Protein AF-A0A165CGP4-F1 (afdb_monomer_lite)

Sequence (212 aa):
MLMLMLMLMLMLVLVLVLVLALLMLVLRLRLLLKRKSNKENAALDESTAKRARKMPERQTDNLVNVKAATTKKPKATEMLKEAERQILEAQAKLAASEAKLALTEGKLKKALKKKKNEIKLIPKPPGQPVKDYKLQAAMFLGEDKTRYNFLADSVRKAFIQSGLSPQRRITDFSSEELSTVFKLAEKNSPELAAYDRQWASKDLLMQYLKNL

Organism: NCBI:txid1353952

Secondary structure (DSSP, 8-state):
-HHHHHHHHHHHHHHHHHHHHHHHHHHHHHHHHHHHHHHHHTTSS---------------------------PPPHHHHHHHHHHHHHHHHHHHHHHHHHHHHHHHHHHHHHHHT-S----BPPPSS-BTTTB-HHHHTT-TT-HHHHHHHHHHHHHHHHHTT--TTS-GGGS-HHHHHHHHHHHHHH-GGGGGBGGGHHHHHHHHHHH---

Foldseek 3Di:
DVVVVVVVVVVVVVVVVVVVVVVVVVVVVVVVVVVVVVVVVVVPPPPDDDDDDDDDDDDDDDDDDDDDDDDDDDDPVVVVVVVVVVVVVVVVVVVVVVVVVVVVVVVVVVVVVVVPPPLQALEDDPDADPPPDPLCVSLVNPPVVVVVVQLLVLLVVLLVVLVDDLQDAPVVDDPVSLVSSLVSSCVSPVSQVSHPPSVSSSNSVNVVSVHD

Structure (mmCIF, N/CA/C/O backbone):
data_AF-A0A165CGP4-F1
#
_entry.id   AF-A0A165CGP4-F1
#
loop_
_atom_site.group_PDB
_atom_site.id
_atom_site.type_symbol
_atom_site.label_atom_id
_atom_site.label_alt_id
_atom_site.label_comp_id
_atom_site.label_asym_id
_atom_site.label_entity_id
_atom_site.label_seq_id
_atom_site.pdbx_PDB_ins_code
_atom_site.Cartn_x
_atom_site.Cartn_y
_atom_site.Cartn_z
_atom_site.occupancy
_atom_site.B_iso_or_equiv
_atom_site.auth_seq_id
_atom_site.auth_comp_id
_atom_site.auth_asym_id
_atom_site.auth_atom_id
_atom_site.pdbx_PDB_model_num
ATOM 1 N N . MET A 1 1 ? -1.832 22.046 6.148 1.00 66.94 1 MET A N 1
ATOM 2 C CA . MET A 1 1 ? -1.510 20.597 6.206 1.00 66.94 1 MET A CA 1
ATOM 3 C C . MET A 1 1 ? -0.809 20.175 7.498 1.00 66.94 1 MET A C 1
ATOM 5 O O . MET A 1 1 ? -1.218 19.170 8.063 1.00 66.94 1 MET A O 1
ATOM 9 N N . LEU A 1 2 ? 0.178 20.927 8.005 1.00 70.00 2 LEU A N 1
ATOM 10 C CA . LEU A 1 2 ? 0.965 20.558 9.197 1.00 70.00 2 LEU A CA 1
ATOM 11 C C . LEU A 1 2 ? 0.122 20.323 10.474 1.00 70.00 2 LEU A C 1
ATOM 13 O O . LEU A 1 2 ? 0.311 19.322 11.157 1.00 70.00 2 LEU A O 1
ATOM 17 N N . MET A 1 3 ? -0.873 21.180 10.748 1.00 77.12 3 MET A N 1
ATOM 18 C CA . MET A 1 3 ? -1.787 21.004 11.894 1.00 77.12 3 MET A CA 1
ATOM 19 C C . MET A 1 3 ? -2.589 19.698 11.838 1.00 77.12 3 MET A C 1
ATOM 21 O O . MET A 1 3 ? -2.805 19.067 12.866 1.00 77.12 3 MET A O 1
ATOM 25 N N . LEU A 1 4 ? -3.015 19.273 10.645 1.00 80.38 4 LEU A N 1
ATOM 26 C CA . LEU A 1 4 ? -3.828 18.067 10.485 1.00 80.38 4 LEU A CA 1
ATOM 27 C C . LEU A 1 4 ? -3.005 16.804 10.781 1.00 80.38 4 LEU A C 1
ATOM 29 O O . LEU A 1 4 ? -3.498 15.886 11.430 1.00 80.38 4 LEU A O 1
ATOM 33 N N . MET A 1 5 ? -1.735 16.783 10.362 1.00 83.00 5 MET A N 1
ATOM 34 C CA . MET A 1 5 ? -0.813 15.689 10.686 1.00 83.00 5 MET A CA 1
ATOM 35 C C . MET A 1 5 ? -0.494 15.640 12.182 1.00 83.00 5 MET A C 1
ATOM 37 O O . MET A 1 5 ? -0.453 14.555 12.757 1.00 83.00 5 MET A O 1
ATOM 41 N N . LEU A 1 6 ? -0.333 16.801 12.825 1.00 89.56 6 LEU A N 1
ATOM 42 C CA . LEU A 1 6 ? -0.075 16.880 14.262 1.00 89.56 6 LEU A CA 1
ATOM 43 C C . LEU A 1 6 ? -1.263 16.357 15.084 1.00 89.56 6 LEU A C 1
ATOM 45 O O . LEU A 1 6 ? -1.070 15.572 16.009 1.00 89.56 6 LEU A O 1
ATOM 49 N N . MET A 1 7 ? -2.496 16.725 14.715 1.00 90.69 7 MET A N 1
ATOM 50 C CA . MET A 1 7 ? -3.694 16.208 15.386 1.00 90.69 7 MET A CA 1
ATOM 51 C C . MET A 1 7 ? -3.872 14.702 15.174 1.00 90.69 7 MET A C 1
ATOM 53 O O . MET A 1 7 ? -4.248 13.999 16.110 1.00 90.69 7 MET A O 1
ATOM 57 N N . LEU A 1 8 ? -3.564 14.187 13.979 1.00 90.81 8 LEU A N 1
ATOM 58 C CA . LEU A 1 8 ? -3.629 12.751 13.700 1.00 90.81 8 LEU A CA 1
ATOM 59 C C . LEU A 1 8 ? -2.626 11.964 14.560 1.00 90.81 8 LEU A C 1
ATOM 61 O O . LEU A 1 8 ? -2.991 10.948 15.146 1.00 90.81 8 LEU A O 1
ATOM 65 N N . MET A 1 9 ? -1.390 12.459 14.679 1.00 91.62 9 MET A N 1
ATOM 66 C CA . MET A 1 9 ? -0.357 11.859 15.530 1.00 91.62 9 MET A CA 1
ATOM 67 C C . MET A 1 9 ? -0.762 11.877 17.007 1.00 91.62 9 MET A C 1
ATOM 69 O O . MET A 1 9 ? -0.652 10.856 17.683 1.00 91.62 9 MET A O 1
ATOM 73 N N . LEU A 1 10 ? -1.294 13.001 17.498 1.00 94.31 10 LEU A N 1
ATOM 74 C CA . LEU A 1 10 ? -1.748 13.128 18.884 1.00 94.31 10 LEU A CA 1
ATOM 75 C C . LEU A 1 10 ? -2.884 12.142 19.201 1.00 94.31 10 LEU A C 1
ATOM 77 O O . LEU A 1 10 ? -2.869 11.490 20.243 1.00 94.31 10 LEU A O 1
ATOM 81 N N . MET A 1 11 ? -3.840 11.989 18.281 1.00 94.31 11 MET A N 1
ATOM 82 C CA . MET A 1 11 ? -4.940 11.030 18.420 1.00 94.31 11 MET A CA 1
ATOM 83 C C . MET A 1 11 ? -4.434 9.585 18.420 1.00 94.31 11 MET A C 1
ATOM 85 O O . MET A 1 11 ? -4.906 8.775 19.213 1.00 94.31 11 MET A O 1
ATOM 89 N N . LEU A 1 12 ? -3.446 9.261 17.581 1.00 92.69 12 LEU A N 1
ATOM 90 C CA . LEU A 1 12 ? -2.853 7.924 17.531 1.00 92.69 12 LEU A CA 1
ATOM 91 C C . LEU A 1 12 ? -2.134 7.574 18.844 1.00 92.69 12 LEU A C 1
ATOM 93 O O . LEU A 1 12 ? -2.300 6.473 19.368 1.00 92.69 12 LEU A O 1
ATOM 97 N N . VAL A 1 13 ? -1.388 8.533 19.405 1.00 92.94 13 VAL A N 1
ATOM 98 C CA . VAL A 1 13 ? -0.717 8.390 20.706 1.00 92.94 13 VAL A CA 1
ATOM 99 C C . VAL A 1 13 ? -1.741 8.227 21.829 1.00 92.94 13 VAL A C 1
ATOM 101 O O . VAL A 1 13 ? -1.592 7.337 22.663 1.00 92.94 13 VAL A O 1
ATOM 104 N N . LEU A 1 14 ? -2.816 9.022 21.829 1.00 94.06 14 LEU A N 1
ATOM 105 C CA . LEU A 1 14 ? -3.878 8.923 22.831 1.00 94.06 14 LEU A CA 1
ATOM 106 C C . LEU A 1 14 ? -4.554 7.544 22.805 1.00 94.06 14 LEU A C 1
ATOM 108 O O . LEU A 1 14 ? -4.761 6.938 23.856 1.00 94.06 14 LEU A O 1
ATOM 112 N N . VAL A 1 15 ? -4.850 7.022 21.610 1.00 93.31 15 VAL A N 1
ATOM 113 C CA . VAL A 1 15 ? -5.428 5.682 21.430 1.00 93.31 15 VAL A CA 1
ATOM 114 C C . VAL A 1 15 ? -4.471 4.603 21.936 1.00 93.31 15 VAL A C 1
ATOM 116 O O . VAL A 1 15 ? -4.903 3.703 22.654 1.00 93.31 15 VAL A O 1
ATOM 119 N N . LEU A 1 16 ? -3.173 4.707 21.635 1.00 93.31 16 LEU A N 1
ATOM 120 C CA . LEU A 1 16 ? -2.166 3.756 22.110 1.00 93.31 16 LEU A CA 1
ATOM 121 C C . LEU A 1 16 ? -2.094 3.721 23.647 1.00 93.31 16 LEU A C 1
ATOM 123 O O . LEU A 1 16 ? -2.083 2.644 24.243 1.00 93.31 16 LEU A O 1
ATOM 127 N N . VAL A 1 17 ? -2.098 4.891 24.293 1.00 93.38 17 VAL A N 1
ATOM 128 C CA . VAL A 1 17 ? -2.086 5.010 25.761 1.00 93.38 17 VAL A CA 1
ATOM 129 C C . VAL A 1 17 ? -3.343 4.389 26.372 1.00 93.38 17 VAL A C 1
ATOM 131 O O . VAL A 1 17 ? -3.251 3.660 27.360 1.00 93.38 17 VAL A O 1
ATOM 134 N N . LEU A 1 18 ? -4.510 4.612 25.762 1.00 93.88 18 LEU A N 1
ATOM 135 C CA . LEU A 1 18 ? -5.777 4.037 26.218 1.00 93.88 18 LEU A CA 1
ATOM 136 C C . LEU A 1 18 ? -5.787 2.507 26.110 1.00 93.88 18 LEU A C 1
ATOM 138 O O . LEU A 1 18 ? -6.223 1.823 27.037 1.00 93.88 18 LEU A O 1
ATOM 142 N N . VAL A 1 19 ? -5.260 1.965 25.008 1.00 94.38 19 VAL A N 1
ATOM 143 C CA . VAL A 1 19 ? -5.128 0.516 24.797 1.00 94.38 19 VAL A CA 1
ATOM 144 C C . VAL A 1 19 ? -4.188 -0.102 25.832 1.00 94.38 19 VAL A C 1
ATOM 146 O O . VAL A 1 19 ? -4.533 -1.118 26.434 1.00 94.38 19 VAL A O 1
ATOM 149 N N . LEU A 1 20 ? -3.037 0.521 26.101 1.00 92.50 20 LEU A N 1
ATOM 150 C CA . LEU A 1 20 ? -2.100 0.048 27.125 1.00 92.50 20 LEU A CA 1
ATOM 151 C C . LEU A 1 20 ? -2.717 0.091 28.531 1.00 92.50 20 LEU A C 1
ATOM 153 O O . LEU A 1 20 ? -2.567 -0.864 29.295 1.00 92.50 20 LEU A O 1
ATOM 157 N N . ALA A 1 21 ? -3.462 1.149 28.863 1.00 93.31 21 ALA A N 1
ATOM 158 C CA . ALA A 1 21 ? -4.155 1.267 30.146 1.00 93.31 21 ALA A CA 1
ATOM 159 C C . ALA A 1 21 ? -5.226 0.176 30.329 1.00 93.31 21 ALA A C 1
ATOM 161 O O . ALA A 1 21 ? -5.297 -0.450 31.389 1.00 93.31 21 ALA A O 1
ATOM 162 N N . LEU A 1 22 ? -6.014 -0.108 29.286 1.00 93.38 22 LEU A N 1
ATOM 163 C CA . LEU A 1 22 ? -6.988 -1.205 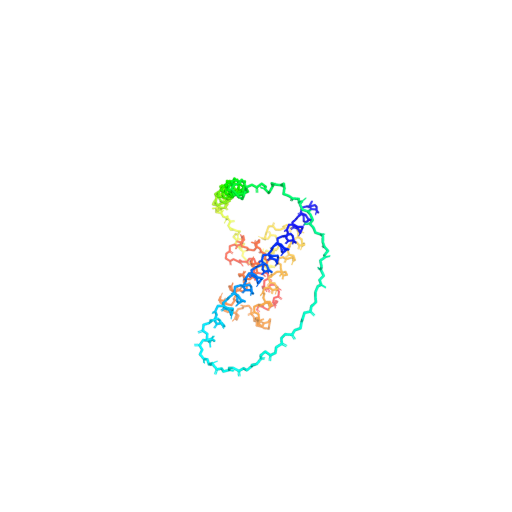29.272 1.00 93.38 22 LEU A CA 1
ATOM 164 C C . LEU A 1 22 ? -6.309 -2.566 29.448 1.00 93.38 22 LEU A C 1
ATOM 166 O O . LEU A 1 22 ? -6.772 -3.390 30.236 1.00 93.38 22 LEU A O 1
ATOM 170 N N . LEU A 1 23 ? -5.186 -2.794 28.767 1.00 93.50 23 LEU A N 1
ATOM 171 C CA . LEU A 1 23 ? -4.446 -4.051 28.849 1.00 93.50 23 LEU A CA 1
ATOM 172 C C . LEU A 1 23 ? -3.897 -4.287 30.265 1.00 93.50 23 LEU A C 1
ATOM 174 O O . LEU A 1 23 ? -4.033 -5.383 30.811 1.00 93.50 23 LEU A O 1
ATOM 178 N N . MET A 1 24 ? -3.369 -3.237 30.898 1.00 93.75 24 MET A N 1
ATOM 179 C CA . MET A 1 24 ? -2.914 -3.264 32.291 1.00 93.75 24 MET A CA 1
ATOM 180 C C . MET A 1 24 ? -4.067 -3.505 33.276 1.00 93.75 24 MET A C 1
ATOM 182 O O . MET A 1 24 ? -3.914 -4.275 34.228 1.00 93.75 24 MET A O 1
ATOM 186 N N . LEU A 1 25 ? -5.240 -2.907 33.041 1.00 93.56 25 LEU A N 1
ATOM 187 C CA . LEU A 1 25 ? -6.438 -3.133 33.854 1.00 93.56 25 LEU A CA 1
ATOM 188 C C . LEU A 1 25 ? -6.900 -4.596 33.774 1.00 93.56 25 LEU A C 1
ATOM 190 O O . LEU A 1 25 ? -7.162 -5.223 34.802 1.00 93.56 25 LEU A O 1
ATOM 194 N N . VAL A 1 26 ? -6.942 -5.162 32.564 1.00 92.06 26 VAL A N 1
ATOM 195 C CA . VAL A 1 26 ? -7.309 -6.567 32.330 1.00 92.06 26 VAL A CA 1
ATOM 196 C C . VAL A 1 26 ? -6.311 -7.510 32.998 1.00 92.06 26 VAL A C 1
ATOM 198 O O . VAL A 1 26 ? -6.717 -8.480 33.643 1.00 92.06 26 VAL A O 1
ATOM 201 N N . LEU A 1 27 ? -5.010 -7.219 32.907 1.00 91.62 27 LEU A N 1
ATOM 202 C CA . LEU A 1 27 ? -3.974 -8.009 33.572 1.00 91.62 27 LEU A CA 1
ATOM 203 C C . LEU A 1 27 ? -4.145 -7.984 35.100 1.00 91.62 27 LEU A C 1
ATOM 205 O O . LEU A 1 27 ? -4.070 -9.022 35.760 1.00 91.62 27 LEU A O 1
ATOM 209 N N . ARG A 1 28 ? -4.449 -6.807 35.661 1.00 90.62 28 ARG A N 1
ATOM 210 C CA . ARG A 1 28 ? -4.692 -6.619 37.098 1.00 90.62 28 ARG A CA 1
ATOM 211 C C . ARG A 1 28 ? -5.948 -7.354 37.569 1.00 90.62 28 ARG A C 1
ATOM 213 O O . ARG A 1 28 ? -5.909 -8.005 38.610 1.00 90.62 28 ARG A O 1
ATOM 220 N N . LEU A 1 29 ? -7.028 -7.320 36.789 1.00 83.88 29 LEU A N 1
ATOM 221 C CA . LEU A 1 29 ? -8.254 -8.079 37.054 1.00 83.88 29 LEU A CA 1
ATOM 222 C C . LEU A 1 29 ? -8.003 -9.592 37.020 1.00 83.88 29 LEU A C 1
ATOM 224 O O . LEU A 1 29 ? -8.426 -10.300 37.933 1.00 83.88 29 LEU A O 1
ATOM 228 N N . ARG A 1 30 ? -7.245 -10.089 36.032 1.00 87.06 30 ARG A N 1
ATOM 229 C CA . ARG A 1 30 ? -6.847 -11.507 35.964 1.00 87.06 30 ARG A CA 1
ATOM 230 C C . ARG A 1 30 ? -6.013 -11.935 37.170 1.00 87.06 30 ARG A C 1
ATOM 232 O O . ARG A 1 30 ? -6.246 -13.014 37.708 1.00 87.06 30 ARG A O 1
ATOM 239 N N . LEU A 1 31 ? -5.084 -11.097 37.632 1.00 80.69 31 LEU A N 1
ATOM 240 C CA . LEU A 1 31 ? -4.290 -11.371 38.836 1.00 80.69 31 LEU A CA 1
ATOM 241 C C . LEU A 1 31 ? -5.153 -11.419 40.104 1.00 80.69 31 LEU A C 1
ATOM 243 O O . LEU A 1 31 ? -4.941 -12.282 40.957 1.00 80.69 31 LEU A O 1
ATOM 247 N N . LEU A 1 32 ? -6.142 -10.532 40.225 1.00 77.38 32 LEU A N 1
ATOM 248 C CA . LEU A 1 32 ? -7.071 -10.524 41.359 1.00 77.38 32 LEU A CA 1
ATOM 249 C C . LEU A 1 32 ?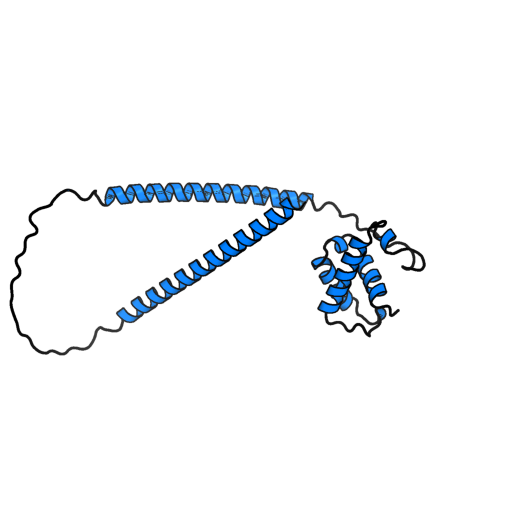 -7.996 -11.749 41.355 1.00 77.38 32 LEU A C 1
ATOM 251 O O . LEU A 1 32 ? -8.187 -12.363 42.403 1.00 77.38 32 LEU A O 1
ATOM 255 N N . LEU A 1 33 ? -8.497 -12.156 40.186 1.00 75.31 33 LEU A N 1
ATOM 256 C CA . LEU A 1 33 ? -9.280 -13.386 40.020 1.00 75.31 33 LEU A CA 1
ATOM 257 C C . LEU A 1 33 ? -8.452 -14.638 40.346 1.00 75.31 33 LEU A C 1
ATOM 259 O O . LEU A 1 33 ? -8.914 -15.502 41.090 1.00 75.31 33 LEU A O 1
ATOM 263 N N . LYS A 1 34 ? -7.197 -14.705 39.877 1.00 74.38 34 LYS A N 1
ATOM 264 C CA . LYS A 1 34 ? -6.267 -15.799 40.203 1.00 74.38 34 LYS A CA 1
ATOM 265 C C . LYS A 1 34 ? -6.050 -15.905 41.718 1.00 74.38 34 LYS A C 1
ATOM 267 O O . LYS A 1 34 ? -6.174 -16.997 42.268 1.00 74.38 34 LYS A O 1
ATOM 272 N N . ARG A 1 35 ? -5.797 -14.778 42.402 1.00 64.19 35 ARG A N 1
ATOM 273 C CA . ARG A 1 35 ? -5.641 -14.730 43.870 1.00 64.19 35 ARG A CA 1
ATOM 274 C C . ARG A 1 35 ? -6.906 -15.155 44.615 1.00 64.19 35 ARG A C 1
ATOM 276 O O . ARG A 1 35 ? -6.788 -15.819 45.639 1.00 64.19 35 ARG A O 1
ATOM 283 N N . LYS A 1 36 ? -8.093 -14.803 44.112 1.00 61.12 36 LYS A N 1
ATOM 284 C CA . LYS A 1 36 ? -9.369 -15.194 44.727 1.00 61.12 36 LYS A CA 1
ATOM 285 C C . LYS A 1 36 ? -9.604 -16.707 44.625 1.00 61.12 36 LYS A C 1
ATOM 287 O O . LYS A 1 36 ? -9.861 -17.323 45.651 1.00 61.12 36 LYS A O 1
ATOM 292 N N . SER A 1 37 ? -9.362 -17.313 43.455 1.00 57.31 37 SER A N 1
ATOM 293 C CA . SER A 1 37 ? -9.478 -18.775 43.286 1.00 57.31 37 SER A CA 1
ATOM 294 C C . SER A 1 37 ? -8.472 -19.559 44.140 1.00 57.31 37 SER A C 1
ATOM 296 O O . SER A 1 37 ? -8.813 -20.584 44.718 1.00 57.31 37 SER A O 1
ATOM 298 N N . ASN A 1 38 ? -7.245 -19.047 44.301 1.00 53.88 38 ASN A N 1
ATOM 299 C CA . ASN A 1 38 ? -6.227 -19.717 45.114 1.00 53.88 38 ASN A CA 1
ATOM 300 C C . ASN A 1 38 ? -6.548 -19.652 46.619 1.00 53.88 38 ASN A C 1
ATOM 302 O O . ASN A 1 38 ? -6.120 -20.514 47.376 1.00 53.88 38 ASN A O 1
ATOM 306 N N . LYS A 1 39 ? -7.310 -18.637 47.052 1.00 52.34 39 LYS A N 1
ATOM 307 C CA . LYS A 1 39 ? -7.769 -18.491 48.438 1.00 52.34 39 LYS A CA 1
ATOM 308 C C . LYS A 1 39 ? -9.003 -19.351 48.741 1.00 52.34 39 LYS A C 1
ATOM 310 O O . LYS A 1 39 ? -9.121 -19.830 49.860 1.00 52.34 39 LYS A O 1
ATOM 315 N N . GLU A 1 40 ? -9.884 -19.571 47.763 1.00 50.25 40 GLU A N 1
ATOM 316 C CA . GLU A 1 40 ? -11.012 -20.511 47.888 1.00 50.25 40 GLU A CA 1
ATOM 317 C C . GLU A 1 40 ? -10.545 -21.975 47.898 1.00 50.25 40 GLU A C 1
ATOM 319 O O . GLU A 1 40 ? -11.033 -22.755 48.709 1.00 50.25 40 GLU A O 1
ATOM 324 N N . ASN A 1 41 ? -9.534 -22.331 47.097 1.00 49.41 41 ASN A N 1
ATOM 325 C CA . ASN A 1 41 ? -8.996 -23.698 47.069 1.00 49.41 41 ASN A CA 1
ATOM 326 C C . ASN A 1 41 ? -8.136 -24.052 48.298 1.00 49.41 41 ASN A C 1
ATOM 328 O O . ASN A 1 41 ? -8.038 -25.221 48.647 1.00 49.41 41 ASN A O 1
ATOM 332 N N . ALA A 1 42 ? -7.537 -23.066 48.976 1.00 46.72 42 ALA A N 1
ATOM 333 C CA . ALA A 1 42 ? -6.778 -23.289 50.212 1.00 46.72 42 ALA A CA 1
ATOM 334 C C . ALA A 1 42 ? -7.671 -23.458 51.459 1.00 46.72 42 ALA A C 1
ATOM 336 O O . ALA A 1 42 ? -7.201 -23.932 52.485 1.00 46.72 42 ALA A O 1
ATOM 337 N N . ALA A 1 43 ? -8.949 -23.068 51.392 1.00 46.62 43 ALA A N 1
ATOM 338 C CA . ALA A 1 43 ? -9.874 -23.146 52.524 1.00 46.62 43 ALA A CA 1
ATOM 339 C C . ALA A 1 43 ? -10.660 -24.471 52.596 1.00 46.62 43 ALA A C 1
ATOM 341 O O . ALA A 1 43 ? -11.380 -24.686 53.568 1.00 46.62 43 ALA A O 1
ATOM 342 N N . LEU A 1 44 ? -10.543 -25.349 51.589 1.00 43.56 44 LEU A N 1
ATOM 343 C CA . LEU A 1 44 ? -11.294 -26.611 51.531 1.00 43.56 44 LEU A CA 1
ATOM 344 C C . LEU A 1 44 ? -10.520 -27.829 52.078 1.00 43.56 44 LEU A C 1
ATOM 346 O O . LEU A 1 44 ? -11.119 -28.892 52.195 1.00 43.56 44 LEU A O 1
ATOM 350 N N . ASP A 1 45 ? -9.235 -27.697 52.433 1.00 44.34 45 ASP A N 1
ATOM 351 C CA . ASP A 1 45 ? -8.374 -28.861 52.739 1.00 44.34 45 ASP A CA 1
ATOM 352 C C . ASP A 1 45 ? -7.746 -28.863 54.148 1.00 44.34 45 ASP A C 1
ATOM 354 O O . ASP A 1 45 ? -6.864 -29.660 54.446 1.00 44.34 45 ASP A O 1
ATOM 358 N N . GLU A 1 46 ? -8.202 -28.002 55.065 1.00 43.72 46 GLU A N 1
ATOM 359 C CA . GLU A 1 46 ? -7.671 -27.960 56.440 1.00 43.72 46 GLU A CA 1
ATOM 360 C C . GLU A 1 46 ? -8.773 -28.136 57.493 1.00 43.72 46 GLU A C 1
ATOM 362 O O . GLU A 1 46 ? -9.015 -27.302 58.362 1.00 43.72 46 GLU A O 1
ATOM 367 N N . SER A 1 47 ? -9.474 -29.267 57.414 1.00 43.53 47 SER A N 1
ATOM 368 C CA . SER A 1 47 ? -10.338 -29.752 58.493 1.00 43.53 47 SER A CA 1
ATOM 369 C C . SER A 1 47 ? -10.176 -31.258 58.653 1.00 43.53 47 SER A C 1
ATOM 371 O O . SER A 1 47 ? -11.035 -32.031 58.248 1.00 43.53 47 SER A O 1
ATOM 373 N N . THR A 1 48 ? -9.038 -31.686 59.206 1.00 41.09 48 THR A N 1
ATOM 374 C CA . THR A 1 48 ? -8.908 -32.889 60.056 1.00 41.09 48 THR A CA 1
ATOM 375 C C . THR A 1 48 ? -7.456 -33.093 60.513 1.00 41.09 48 THR A C 1
ATOM 377 O O . THR A 1 48 ? -6.681 -33.752 59.840 1.00 41.09 48 THR A O 1
ATOM 380 N N . ALA A 1 49 ? -7.092 -32.596 61.703 1.00 39.12 49 ALA A N 1
ATOM 381 C CA . ALA A 1 49 ? -6.201 -33.301 62.645 1.00 39.12 49 ALA A CA 1
ATOM 382 C C . ALA A 1 49 ? -6.050 -32.538 63.976 1.00 39.12 49 ALA A C 1
ATOM 384 O O . ALA A 1 49 ? -5.522 -31.434 64.052 1.00 39.12 49 ALA A O 1
ATOM 385 N N . LYS A 1 50 ? -6.508 -33.176 65.057 1.00 42.25 50 LYS A N 1
ATOM 386 C CA . LYS A 1 50 ? -6.369 -32.777 66.468 1.00 42.25 50 LYS A CA 1
ATOM 387 C C . LYS A 1 50 ? -4.934 -32.998 66.983 1.00 42.25 50 LYS A C 1
ATOM 389 O O . LYS A 1 50 ? -4.426 -34.097 66.788 1.00 42.25 50 LYS A O 1
ATOM 394 N N . ARG A 1 51 ? -4.402 -32.100 67.838 1.00 32.59 51 ARG A N 1
ATOM 395 C CA . ARG A 1 51 ? -3.973 -32.411 69.236 1.00 32.59 51 ARG A CA 1
ATOM 396 C C . ARG A 1 51 ? -3.338 -31.222 69.994 1.00 32.59 51 ARG A C 1
ATOM 398 O O . ARG A 1 51 ? -2.304 -30.697 69.617 1.00 32.59 51 ARG A O 1
ATOM 405 N N . ALA A 1 52 ? -3.983 -30.910 71.120 1.00 40.94 52 ALA A N 1
ATOM 406 C CA . ALA A 1 52 ? -3.553 -30.313 72.395 1.00 40.94 52 ALA A CA 1
ATOM 407 C C . ALA A 1 52 ? -2.075 -29.923 72.653 1.00 40.94 52 ALA A C 1
ATOM 409 O O . ALA A 1 52 ? -1.192 -30.767 72.517 1.00 40.94 52 ALA A O 1
ATOM 410 N N . ARG A 1 53 ? -1.869 -28.758 73.313 1.00 35.44 53 ARG A N 1
ATOM 411 C CA . ARG A 1 53 ? -1.326 -28.636 74.699 1.00 35.44 53 ARG A CA 1
ATOM 412 C C . ARG A 1 53 ? -1.213 -27.174 75.219 1.00 35.44 53 ARG A C 1
ATOM 414 O O . ARG A 1 53 ? -0.586 -26.347 74.580 1.00 35.44 53 ARG A O 1
ATOM 421 N N . LYS A 1 54 ? -1.726 -26.983 76.451 1.00 34.97 54 LYS A N 1
ATOM 422 C CA . LYS A 1 54 ? -1.301 -26.116 77.590 1.00 34.97 54 LYS A CA 1
ATOM 423 C C . LYS A 1 54 ? -1.376 -24.561 77.540 1.00 34.97 54 LYS A C 1
ATOM 425 O O . LYS A 1 54 ? -0.635 -23.903 76.829 1.00 34.97 54 LYS A O 1
ATOM 430 N N . MET A 1 55 ? -2.207 -24.032 78.455 1.00 34.97 55 MET A N 1
ATOM 431 C CA . MET A 1 55 ? -2.181 -22.723 79.172 1.00 34.97 55 MET A CA 1
ATOM 432 C C . MET A 1 55 ? -0.911 -22.573 80.074 1.00 34.97 55 MET A C 1
ATOM 434 O O . MET A 1 55 ? -0.216 -23.590 80.182 1.00 34.97 55 MET A O 1
ATOM 438 N N . PRO A 1 56 ? -0.597 -21.443 80.785 1.00 46.50 56 PRO A 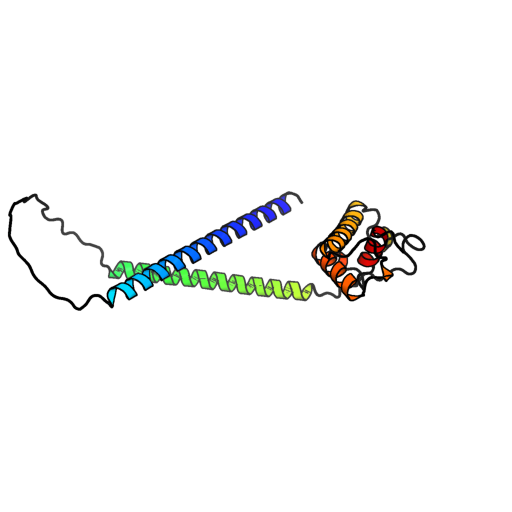N 1
ATOM 439 C CA . PRO A 1 56 ? -1.502 -20.395 81.316 1.00 46.50 56 PRO A CA 1
ATOM 440 C C . PRO A 1 56 ? -1.040 -18.902 81.275 1.00 46.50 56 PRO A C 1
ATOM 442 O O . PRO A 1 56 ? 0.137 -18.576 81.187 1.00 46.50 56 PRO A O 1
ATOM 445 N N . GLU A 1 57 ? -2.044 -18.019 81.358 1.00 43.81 57 GLU A N 1
ATOM 446 C CA . GLU A 1 57 ? -2.182 -16.801 82.193 1.00 43.81 57 GLU A CA 1
ATOM 447 C C . GLU A 1 57 ? -0.978 -15.871 82.482 1.00 43.81 57 GLU A C 1
ATOM 449 O O . GLU A 1 57 ? -0.051 -16.221 83.210 1.00 43.81 57 GLU A O 1
ATOM 454 N N . ARG A 1 58 ? -1.089 -14.600 82.048 1.00 32.16 58 ARG A N 1
ATOM 455 C CA . ARG A 1 58 ? -0.598 -13.436 82.810 1.00 32.16 58 ARG A CA 1
ATOM 456 C C . ARG A 1 58 ? -1.324 -12.140 82.425 1.00 32.16 58 ARG A C 1
ATOM 458 O O . ARG A 1 58 ? -1.363 -11.728 81.271 1.00 32.16 58 ARG A O 1
ATOM 465 N N . GLN A 1 59 ? -1.898 -11.559 83.464 1.00 39.62 59 GLN A N 1
ATOM 466 C CA . GLN A 1 59 ? -2.568 -10.275 83.636 1.00 39.62 59 GLN A CA 1
ATOM 467 C C . GLN A 1 59 ? -1.626 -9.089 83.339 1.00 39.62 59 GLN A C 1
ATOM 469 O O . GLN A 1 59 ? -0.458 -9.175 83.702 1.00 39.62 59 GLN A O 1
ATOM 474 N N . THR A 1 60 ? -2.128 -8.000 82.743 1.00 35.56 60 THR A N 1
ATOM 475 C CA . THR A 1 60 ? -2.137 -6.656 83.362 1.00 35.56 60 THR A CA 1
ATOM 476 C C . THR A 1 60 ? -2.912 -5.638 82.522 1.00 35.56 60 THR A C 1
ATOM 478 O O . THR A 1 60 ? -2.726 -5.475 81.318 1.00 35.56 60 THR A O 1
ATOM 481 N N . ASP A 1 61 ? -3.799 -4.971 83.248 1.00 38.12 61 ASP A N 1
ATOM 482 C CA . ASP A 1 61 ? -4.275 -3.598 83.140 1.00 38.12 61 ASP A CA 1
ATOM 483 C C . ASP A 1 61 ? -3.626 -2.691 82.087 1.00 38.12 61 ASP A C 1
ATOM 485 O O . ASP A 1 61 ? -2.422 -2.452 82.097 1.00 38.12 61 ASP A O 1
ATOM 489 N N . ASN A 1 62 ? -4.477 -2.050 81.282 1.00 38.78 62 ASN A N 1
ATOM 490 C CA . ASN A 1 62 ? -4.373 -0.609 81.058 1.00 38.78 62 ASN A CA 1
ATOM 491 C C . ASN A 1 62 ? -5.747 -0.030 80.714 1.00 38.78 62 ASN A C 1
ATOM 493 O O . ASN A 1 62 ? -6.229 -0.047 79.582 1.00 38.78 62 ASN A O 1
ATOM 497 N N . LEU A 1 63 ? -6.370 0.487 81.765 1.00 44.28 63 LEU A N 1
ATOM 498 C CA . LEU A 1 63 ? -7.562 1.306 81.752 1.00 44.28 63 LEU A CA 1
ATOM 499 C C . LEU A 1 63 ? -7.142 2.729 81.358 1.00 44.28 63 LEU A C 1
ATOM 501 O O . LEU A 1 63 ? -6.698 3.500 82.200 1.00 44.28 63 LEU A O 1
ATOM 505 N N . VAL A 1 64 ? -7.273 3.086 80.077 1.00 39.00 64 VAL A N 1
ATOM 506 C CA . VAL A 1 64 ? -7.206 4.488 79.628 1.00 39.00 64 VAL A CA 1
ATOM 507 C C . VAL A 1 64 ? -8.346 4.767 78.646 1.00 39.00 64 VAL A C 1
ATOM 509 O O . VAL A 1 64 ? -8.246 4.582 77.441 1.00 39.00 64 VAL A O 1
ATOM 512 N N . ASN A 1 65 ? -9.461 5.199 79.233 1.00 42.06 65 ASN A N 1
ATOM 513 C CA . ASN A 1 65 ? -10.296 6.313 78.786 1.00 42.06 65 ASN A CA 1
ATOM 514 C C . ASN A 1 65 ? -10.583 6.462 77.273 1.00 42.06 65 ASN A C 1
ATOM 516 O O . ASN A 1 65 ? -9.887 7.197 76.580 1.00 42.06 65 ASN A O 1
ATOM 520 N N . VAL A 1 66 ? -11.734 5.952 76.818 1.00 41.44 66 VAL A N 1
ATOM 521 C CA . VAL A 1 66 ? -12.521 6.620 75.763 1.00 41.44 66 VAL A CA 1
ATOM 522 C C . VAL A 1 66 ? -13.983 6.667 76.205 1.00 41.44 66 VAL A C 1
ATOM 524 O O . VAL A 1 66 ? -14.811 5.824 75.864 1.00 41.44 66 VAL A O 1
ATOM 527 N N . LYS A 1 67 ? -14.283 7.670 77.034 1.00 36.12 67 LYS A N 1
ATOM 528 C CA . LYS A 1 67 ? -15.640 8.156 77.286 1.00 36.12 67 LYS A CA 1
ATOM 529 C C . LYS A 1 67 ? -16.347 8.444 75.956 1.00 36.12 67 LYS A C 1
ATOM 531 O O . LYS A 1 67 ? -15.830 9.179 75.124 1.00 36.12 67 LYS A O 1
ATOM 536 N N . ALA A 1 68 ? -17.548 7.888 75.829 1.00 45.03 68 ALA A N 1
ATOM 537 C CA . ALA A 1 68 ? -18.738 8.516 75.259 1.00 45.03 68 ALA A CA 1
ATOM 538 C C . ALA A 1 68 ? -18.531 9.508 74.091 1.00 45.03 68 ALA A C 1
ATOM 540 O O . ALA A 1 68 ? -18.418 10.713 74.292 1.00 45.03 68 ALA A O 1
ATOM 541 N N . ALA A 1 69 ? -18.639 8.999 72.862 1.00 41.97 69 ALA A N 1
ATOM 542 C CA . ALA A 1 69 ? -19.027 9.785 71.689 1.00 41.97 69 ALA A CA 1
ATOM 543 C C . ALA A 1 69 ? -19.993 8.963 70.821 1.00 41.97 69 ALA A C 1
ATOM 545 O O . ALA A 1 69 ? -19.687 8.509 69.720 1.00 41.97 69 ALA A O 1
ATOM 546 N N . THR A 1 70 ? -21.184 8.712 71.361 1.00 48.88 70 THR A N 1
ATOM 547 C CA . THR A 1 70 ? -22.344 8.273 70.587 1.00 48.88 70 THR A CA 1
ATOM 548 C C . THR A 1 70 ? -22.944 9.479 69.874 1.00 48.88 70 THR A C 1
ATOM 550 O O . THR A 1 70 ? -23.747 10.202 70.458 1.00 48.88 70 THR A O 1
ATOM 553 N N . THR A 1 71 ? -22.620 9.667 68.596 1.00 42.88 71 THR A N 1
ATOM 554 C CA . THR A 1 71 ? -23.414 10.537 67.716 1.00 42.88 71 THR A CA 1
ATOM 555 C C . THR A 1 71 ? -23.378 10.030 66.273 1.00 42.88 71 THR A C 1
ATOM 557 O O . THR A 1 71 ? -22.462 10.289 65.507 1.00 42.88 71 THR A O 1
ATOM 560 N N . LYS A 1 72 ? -24.423 9.255 65.950 1.00 52.62 72 LYS A N 1
ATOM 561 C CA . LYS A 1 72 ? -25.078 9.073 64.640 1.00 52.62 72 LYS A CA 1
ATOM 562 C C . LYS A 1 72 ? -24.163 8.918 63.409 1.00 52.62 72 LYS A C 1
ATOM 564 O O . LYS A 1 72 ? -23.939 9.863 62.662 1.00 52.62 72 LYS A O 1
ATOM 569 N N . LYS A 1 73 ? -23.781 7.668 63.107 1.00 45.44 73 LYS A N 1
ATOM 570 C CA . LYS A 1 73 ? -23.461 7.256 61.727 1.00 45.44 73 LYS A CA 1
ATOM 571 C C . LYS A 1 73 ? -24.711 7.463 60.853 1.00 45.44 73 LYS A C 1
ATOM 573 O O . LYS A 1 73 ? -25.765 6.943 61.232 1.00 45.44 73 LYS A O 1
ATOM 578 N N . PRO A 1 74 ? -24.635 8.169 59.711 1.00 47.97 74 PRO A N 1
ATOM 579 C CA . PRO A 1 74 ? -25.717 8.149 58.742 1.00 47.97 74 PRO A CA 1
ATOM 580 C C . PRO A 1 74 ? -25.944 6.706 58.277 1.00 47.97 74 PRO A C 1
ATOM 582 O O . PRO A 1 74 ? -25.028 5.892 58.141 1.00 47.97 74 PRO A O 1
ATOM 585 N N . LYS A 1 75 ? -27.224 6.383 58.155 1.00 55.84 75 LYS A N 1
ATOM 586 C CA . LYS A 1 75 ? -27.808 5.059 57.956 1.00 55.84 75 LYS A CA 1
ATOM 587 C C . LYS A 1 75 ? -27.237 4.446 56.670 1.00 55.84 75 LYS A C 1
ATOM 589 O O . LYS A 1 75 ? -27.362 5.047 55.609 1.00 55.84 75 LYS A O 1
ATOM 594 N N . ALA A 1 76 ? -26.679 3.234 56.729 1.00 57.69 76 ALA A N 1
ATOM 595 C CA . ALA A 1 76 ? -26.170 2.499 55.558 1.00 57.69 76 ALA A CA 1
ATOM 596 C C . ALA A 1 76 ? -27.181 2.419 54.385 1.00 57.69 76 ALA A C 1
ATOM 598 O O . ALA A 1 76 ? -26.798 2.288 53.228 1.00 57.69 76 ALA A O 1
ATOM 599 N N . THR A 1 77 ? -28.474 2.574 54.675 1.00 59.62 77 THR A N 1
ATOM 600 C CA . THR A 1 77 ? -29.571 2.661 53.704 1.00 59.62 77 THR A CA 1
ATOM 601 C C . THR A 1 77 ? -29.586 3.934 52.850 1.00 59.62 77 THR A C 1
ATOM 603 O O . THR A 1 77 ? -30.112 3.892 51.745 1.00 59.62 77 THR A O 1
ATOM 606 N N . GLU A 1 78 ? -29.055 5.065 53.320 1.00 61.06 78 GLU A N 1
ATOM 607 C CA . GLU A 1 78 ? -28.983 6.303 52.520 1.00 61.06 78 GLU A CA 1
ATOM 608 C C . GLU A 1 78 ? -27.813 6.258 51.532 1.00 61.06 78 GLU A C 1
ATOM 610 O O . GLU A 1 78 ? -27.976 6.630 50.374 1.00 61.06 78 GLU A O 1
ATOM 615 N N . MET A 1 79 ? -26.680 5.671 51.933 1.00 60.69 79 MET A N 1
ATOM 616 C CA . MET A 1 79 ? -25.540 5.444 51.035 1.00 60.69 79 MET A CA 1
ATOM 617 C C . MET A 1 79 ? -25.860 4.447 49.910 1.00 60.69 79 MET A C 1
ATOM 619 O O . MET A 1 79 ? -25.356 4.600 48.801 1.00 60.69 79 MET A O 1
ATOM 623 N N . LEU A 1 80 ? -26.719 3.452 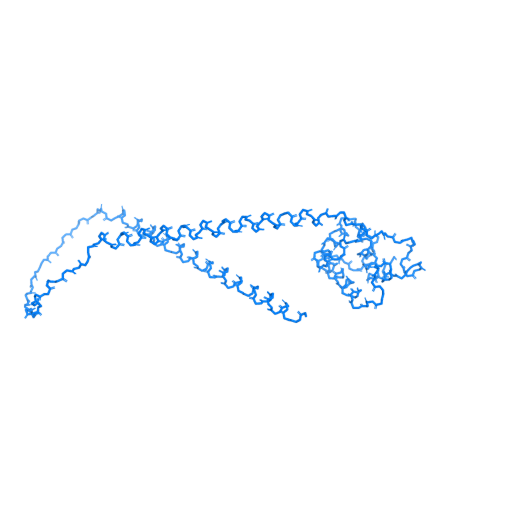50.168 1.00 62.00 80 LEU A N 1
ATOM 624 C CA . LEU A 1 80 ? -27.192 2.518 49.138 1.00 62.00 80 LEU A CA 1
ATOM 625 C C . LEU A 1 80 ? -28.088 3.206 48.099 1.00 62.00 80 LEU A C 1
ATOM 627 O O . LEU A 1 80 ? -27.920 2.965 46.908 1.00 62.00 80 LEU A O 1
ATOM 631 N N . LYS A 1 81 ? -28.974 4.117 48.524 1.00 70.88 81 LYS A N 1
ATOM 632 C CA . LYS A 1 81 ? -29.833 4.891 47.609 1.00 70.88 81 LYS A CA 1
ATOM 633 C C . LYS A 1 81 ? -29.038 5.873 46.745 1.00 70.88 81 LYS A C 1
ATOM 635 O O . LYS A 1 81 ? -29.349 6.050 45.568 1.00 70.88 81 LYS A O 1
ATOM 640 N N . GLU A 1 82 ? -28.005 6.493 47.313 1.00 68.94 82 GLU A N 1
ATOM 641 C CA . GLU A 1 82 ? -27.093 7.373 46.574 1.00 68.94 82 GLU A CA 1
ATOM 642 C C . GLU A 1 82 ? -26.277 6.576 45.539 1.00 68.94 82 GLU A C 1
ATOM 644 O O . GLU A 1 82 ? -26.144 6.994 44.389 1.00 68.94 82 GLU A O 1
ATOM 649 N N . ALA A 1 83 ? -25.793 5.385 45.912 1.00 67.81 83 ALA A N 1
ATOM 650 C CA . ALA A 1 83 ? -25.074 4.490 45.007 1.00 67.81 83 ALA A CA 1
ATOM 651 C C . ALA A 1 83 ? -25.970 3.957 43.874 1.00 67.81 83 ALA A C 1
ATOM 653 O O . ALA A 1 83 ? -25.546 3.939 42.720 1.00 67.81 83 ALA A O 1
ATOM 654 N N . GLU A 1 84 ? -27.220 3.582 44.164 1.00 73.38 84 GLU A N 1
ATOM 655 C CA . GLU A 1 84 ? -28.197 3.167 43.146 1.00 73.38 84 GLU A CA 1
ATOM 656 C C . GLU A 1 84 ? -28.504 4.291 42.151 1.00 73.38 84 GLU A C 1
ATOM 658 O O . GLU A 1 84 ? -28.546 4.049 40.942 1.00 73.38 84 GLU A O 1
ATOM 663 N N . ARG A 1 85 ? -28.640 5.538 42.626 1.00 75.88 85 ARG A N 1
ATOM 664 C CA . ARG A 1 85 ? -28.781 6.709 41.747 1.00 75.88 85 ARG A CA 1
ATOM 665 C C . ARG A 1 85 ? -27.577 6.891 40.830 1.00 75.88 85 ARG A C 1
ATOM 667 O O . ARG A 1 85 ? -27.758 7.118 39.636 1.00 75.88 85 ARG A O 1
ATOM 674 N N . GLN A 1 86 ? -26.364 6.752 41.360 1.00 74.00 86 GLN A N 1
ATOM 675 C CA . GLN A 1 86 ? -25.141 6.879 40.566 1.00 74.00 86 GLN A CA 1
ATOM 676 C C . GLN A 1 86 ? -25.002 5.756 39.528 1.00 74.00 86 GLN A C 1
ATOM 678 O O . GLN A 1 86 ? -24.555 6.012 38.410 1.00 74.00 86 GLN A O 1
ATOM 683 N N . ILE A 1 87 ? -25.428 4.531 39.854 1.00 76.44 87 ILE A N 1
ATOM 684 C CA . ILE A 1 87 ? -25.449 3.405 38.908 1.00 76.44 87 ILE A CA 1
ATOM 685 C C . ILE A 1 87 ? -26.455 3.667 37.782 1.00 76.44 87 ILE A C 1
ATOM 687 O O . ILE A 1 87 ? -26.118 3.477 36.613 1.00 76.44 87 ILE A O 1
ATOM 691 N N . LEU A 1 88 ? -27.655 4.151 38.109 1.00 76.69 88 LEU A N 1
ATOM 692 C CA . LEU A 1 88 ? -28.675 4.513 37.119 1.00 76.69 88 LEU A CA 1
ATOM 693 C C . LEU A 1 88 ? -28.204 5.638 36.192 1.00 76.69 88 LEU A C 1
ATOM 695 O O . LEU A 1 88 ? -28.367 5.553 34.974 1.00 76.69 88 LEU A O 1
ATOM 699 N N . GLU A 1 89 ? -27.570 6.673 36.741 1.00 78.44 89 GLU A N 1
ATOM 700 C CA . GLU A 1 89 ? -27.039 7.779 35.944 1.00 78.44 89 GLU A CA 1
ATOM 701 C C . GLU A 1 89 ? -25.867 7.332 35.051 1.00 78.44 89 GLU A C 1
ATOM 703 O O . GLU A 1 89 ? -25.766 7.743 33.891 1.00 78.44 89 GLU A O 1
ATOM 708 N N . ALA A 1 90 ? -25.002 6.444 35.552 1.00 76.69 90 ALA A N 1
ATOM 709 C CA . ALA A 1 90 ? -23.918 5.856 34.770 1.00 76.69 90 ALA A CA 1
ATOM 710 C C . ALA A 1 90 ? -24.444 4.971 33.627 1.00 76.69 90 ALA A C 1
ATOM 712 O O . ALA A 1 90 ? -23.939 5.059 32.507 1.00 76.69 90 ALA A O 1
ATOM 713 N N . GLN A 1 91 ? -25.489 4.173 33.870 1.00 78.06 91 GLN A N 1
ATOM 714 C CA . GLN A 1 91 ? -26.148 3.376 32.831 1.00 78.06 91 GLN A CA 1
ATOM 715 C C . GLN A 1 91 ? -26.817 4.257 31.773 1.00 78.06 91 GLN A C 1
ATOM 717 O O . GLN A 1 91 ? -26.673 3.992 30.580 1.00 78.06 91 GLN A O 1
ATOM 722 N N . ALA A 1 92 ? -27.472 5.348 32.178 1.00 82.31 92 ALA A N 1
ATOM 723 C CA . ALA A 1 92 ? -28.062 6.302 31.242 1.00 82.31 92 ALA A CA 1
ATOM 724 C C . ALA A 1 92 ? -26.996 6.974 30.356 1.00 82.31 92 ALA A C 1
ATOM 726 O O . ALA A 1 92 ? -27.190 7.130 29.148 1.00 82.31 92 ALA A O 1
ATOM 727 N N . LYS A 1 93 ? -25.834 7.322 30.927 1.00 79.75 93 LYS A N 1
ATOM 728 C CA . LYS A 1 93 ? -24.690 7.867 30.176 1.00 79.75 93 LYS A CA 1
ATOM 729 C C . LYS A 1 93 ? -24.080 6.836 29.222 1.00 79.75 93 LYS A C 1
ATOM 731 O O . LYS A 1 93 ? -23.746 7.201 28.093 1.00 79.75 93 LYS A O 1
ATOM 736 N N . LEU A 1 94 ? -23.983 5.569 29.632 1.00 72.06 94 LEU A N 1
ATOM 737 C CA . LEU A 1 94 ? -23.531 4.478 28.762 1.00 72.06 94 LEU A CA 1
ATOM 738 C C . LEU A 1 94 ? -24.483 4.277 27.582 1.00 72.06 94 LEU A C 1
ATOM 740 O O . LEU A 1 94 ? -24.039 4.388 26.441 1.00 72.06 94 LEU A O 1
ATOM 744 N N . ALA A 1 95 ? -25.785 4.130 27.832 1.00 78.19 95 ALA A N 1
ATOM 745 C CA . ALA A 1 95 ? -26.796 3.978 26.784 1.00 78.19 95 ALA A CA 1
ATOM 746 C C . ALA A 1 95 ? -26.811 5.166 25.802 1.00 78.19 95 ALA A C 1
ATOM 748 O O . ALA A 1 95 ? -26.879 4.986 24.585 1.00 78.19 95 ALA A O 1
ATOM 749 N N . ALA A 1 96 ? -26.671 6.399 26.305 1.00 79.75 96 ALA A N 1
ATOM 750 C CA . ALA A 1 96 ? -26.558 7.586 25.459 1.00 79.75 96 ALA A CA 1
ATOM 751 C C . ALA A 1 96 ? -25.274 7.587 24.606 1.00 79.75 96 ALA A C 1
ATOM 753 O O . ALA A 1 96 ? -25.287 8.068 23.469 1.00 79.75 96 ALA A O 1
ATOM 754 N N . SER A 1 97 ? -24.161 7.066 25.131 1.00 72.25 97 SER A N 1
ATOM 755 C CA . SER A 1 97 ? -22.907 6.945 24.380 1.00 72.25 97 SER A CA 1
ATOM 756 C C . SER A 1 97 ? -22.970 5.843 23.314 1.00 72.25 97 SER A C 1
ATOM 758 O O . SER A 1 97 ? -22.567 6.085 22.177 1.00 72.25 97 SER A O 1
ATOM 760 N N . GLU A 1 98 ? -23.581 4.697 23.617 1.00 77.75 98 GLU A N 1
ATOM 761 C CA . GLU A 1 98 ? -23.821 3.603 22.668 1.00 77.75 98 GLU A CA 1
ATOM 762 C C . GLU A 1 98 ? -24.750 4.027 21.527 1.00 77.75 98 GLU A C 1
ATOM 764 O O . GLU A 1 98 ? -24.448 3.776 20.361 1.00 77.75 98 GLU A O 1
ATOM 769 N N . ALA A 1 99 ? -25.823 4.768 21.822 1.00 79.25 99 ALA A N 1
ATOM 770 C CA . ALA A 1 99 ? -26.702 5.320 20.792 1.00 79.25 99 ALA A CA 1
ATOM 771 C C . ALA A 1 99 ? -25.955 6.287 19.854 1.00 79.25 99 ALA A C 1
ATOM 773 O O . ALA A 1 99 ? -26.145 6.260 18.636 1.00 79.25 99 ALA A O 1
ATOM 774 N N . LYS A 1 100 ? -25.055 7.120 20.396 1.00 77.62 100 LYS A N 1
ATOM 775 C CA . LYS A 1 100 ? -24.206 8.004 19.581 1.00 77.62 100 LYS A CA 1
ATOM 776 C C . LYS A 1 100 ? -23.243 7.207 18.701 1.00 77.62 100 LYS A C 1
ATOM 778 O O . LYS A 1 100 ? -23.099 7.560 17.532 1.00 77.62 100 LYS A O 1
ATOM 783 N N . LEU A 1 101 ? -22.639 6.137 19.221 1.00 71.88 101 LEU A N 1
ATOM 784 C CA . LEU A 1 101 ? -21.764 5.248 18.450 1.00 71.88 101 LEU A CA 1
ATOM 785 C C . LEU A 1 101 ? -22.526 4.512 17.340 1.00 71.88 101 LEU A C 1
ATOM 787 O O . LEU A 1 101 ? -22.087 4.502 16.196 1.00 71.88 101 LEU A O 1
ATOM 791 N N . ALA A 1 102 ? -23.719 3.990 17.619 1.00 76.06 102 ALA A N 1
ATOM 792 C CA . ALA A 1 102 ? -24.547 3.337 16.607 1.00 76.06 102 ALA A CA 1
ATOM 793 C C . ALA A 1 102 ? -24.947 4.302 15.472 1.00 76.06 102 ALA A C 1
ATOM 795 O O . ALA A 1 102 ? -24.930 3.946 14.288 1.00 76.06 102 ALA A O 1
ATOM 796 N N . LEU A 1 103 ? -25.260 5.560 15.808 1.00 75.44 103 LEU A N 1
ATOM 797 C CA . LEU A 1 103 ? -25.567 6.596 14.821 1.00 75.44 103 LEU A CA 1
ATOM 798 C C . LEU A 1 103 ? -24.343 6.982 13.980 1.00 75.44 103 LEU A C 1
ATOM 800 O O . LEU A 1 103 ? -24.479 7.185 12.768 1.00 75.44 103 LEU A O 1
ATOM 804 N N . THR A 1 104 ? -23.156 7.095 14.582 1.00 73.44 104 THR A N 1
ATOM 805 C CA . THR A 1 104 ? -21.924 7.399 13.839 1.00 73.44 104 THR A CA 1
ATOM 806 C C . THR A 1 104 ? -21.501 6.225 12.965 1.00 73.44 104 THR A C 1
ATOM 808 O O . THR A 1 104 ? -21.178 6.441 11.798 1.00 73.44 104 THR A O 1
ATOM 811 N N . GLU A 1 105 ? -21.612 4.987 13.443 1.00 74.62 105 GLU A N 1
ATOM 812 C CA . GLU A 1 105 ? -21.380 3.782 12.646 1.00 74.62 105 GLU A CA 1
ATOM 813 C C . GLU A 1 105 ? -22.341 3.675 11.463 1.00 74.62 105 GLU A C 1
ATOM 815 O O . GLU A 1 105 ? -21.922 3.371 10.345 1.00 74.62 105 GLU A O 1
ATOM 820 N N . GLY A 1 106 ? -23.629 3.965 11.667 1.00 75.31 106 GLY A N 1
ATOM 821 C CA . GLY A 1 106 ? -24.618 3.989 10.591 1.00 75.31 106 GLY A CA 1
ATOM 822 C C . GLY A 1 106 ? -24.281 5.032 9.521 1.00 75.31 106 GLY A C 1
ATOM 823 O O . GLY A 1 106 ? -24.364 4.748 8.321 1.00 75.31 106 GLY A O 1
ATOM 824 N N . LYS A 1 107 ? -23.843 6.227 9.938 1.00 76.69 107 LYS A N 1
ATOM 825 C CA . LYS A 1 107 ? -23.381 7.290 9.030 1.00 76.69 107 LYS A CA 1
ATOM 826 C C . LYS A 1 107 ? -22.100 6.891 8.295 1.00 76.69 107 LYS A C 1
ATOM 828 O O . LYS A 1 107 ? -22.029 7.096 7.086 1.00 76.69 107 LYS A O 1
ATOM 833 N N . LEU A 1 108 ? -21.141 6.262 8.975 1.00 72.06 108 LEU A N 1
ATOM 834 C CA . LEU A 1 108 ? -19.904 5.757 8.374 1.00 72.06 108 LEU A CA 1
ATOM 835 C C . LEU A 1 108 ? -20.184 4.644 7.363 1.00 72.06 108 LEU A C 1
ATOM 837 O O . LEU A 1 108 ? -19.717 4.726 6.232 1.00 72.06 108 LEU A O 1
ATOM 841 N N . LYS A 1 109 ? -21.021 3.655 7.698 1.00 73.94 109 LYS A N 1
ATOM 842 C CA . LYS A 1 109 ? -21.431 2.586 6.771 1.00 73.94 109 LYS A CA 1
ATOM 843 C C . LYS A 1 109 ? -22.138 3.154 5.537 1.00 73.94 109 LYS A C 1
ATOM 845 O O . LYS A 1 109 ? -21.863 2.715 4.422 1.00 73.94 109 LYS A O 1
ATOM 850 N N . LYS A 1 110 ? -23.012 4.154 5.701 1.00 71.62 110 LYS A N 1
ATOM 851 C CA . LYS A 1 110 ? -23.673 4.838 4.572 1.00 71.62 110 LYS A CA 1
ATOM 852 C C . LYS A 1 110 ? -22.689 5.662 3.733 1.00 71.62 110 LYS A C 1
ATOM 854 O O . LYS A 1 110 ? -22.779 5.627 2.509 1.00 71.62 110 LYS A O 1
ATOM 859 N N . ALA A 1 111 ? -21.737 6.354 4.359 1.00 67.62 111 ALA A N 1
ATOM 860 C CA . ALA A 1 111 ? -20.690 7.103 3.663 1.00 67.62 111 ALA A CA 1
ATOM 861 C C . ALA A 1 111 ? -19.729 6.179 2.894 1.00 67.62 111 ALA A C 1
ATOM 863 O O . ALA A 1 111 ? -19.372 6.480 1.759 1.00 67.62 111 ALA A O 1
ATOM 864 N N . LEU A 1 112 ? -19.375 5.025 3.465 1.00 62.41 112 LEU A N 1
ATOM 865 C CA . LEU A 1 112 ? -18.572 3.994 2.803 1.00 62.41 112 LEU A CA 1
ATOM 866 C C . LEU A 1 112 ? -19.320 3.372 1.617 1.00 62.41 112 LEU A C 1
ATOM 868 O O . LEU A 1 112 ? -18.738 3.227 0.546 1.00 62.41 112 LEU A O 1
ATOM 872 N N . LYS A 1 113 ? -20.622 3.082 1.758 1.00 62.72 113 LYS A N 1
ATOM 873 C CA . LYS A 1 113 ? -21.453 2.598 0.640 1.00 62.72 113 LYS A CA 1
ATOM 874 C C . LYS A 1 113 ? -21.575 3.632 -0.485 1.00 62.72 113 LYS A C 1
ATOM 876 O O . LYS A 1 113 ? -21.456 3.255 -1.643 1.00 62.72 113 LYS A O 1
ATOM 881 N N . LYS A 1 114 ? -21.738 4.923 -0.165 1.00 56.88 114 LYS A N 1
ATOM 882 C CA . LYS A 1 114 ? -21.756 6.014 -1.163 1.00 56.88 114 LYS A CA 1
ATOM 883 C C . LYS A 1 114 ? -20.397 6.273 -1.824 1.00 56.88 114 LYS A C 1
ATOM 885 O O . LYS A 1 114 ? -20.362 6.841 -2.905 1.00 56.88 114 LYS A O 1
ATOM 890 N N . LYS A 1 115 ? -19.284 5.868 -1.203 1.00 56.16 115 LYS A N 1
ATOM 891 C CA . LYS A 1 115 ? -17.944 5.930 -1.814 1.00 56.16 115 LYS A CA 1
ATOM 892 C C . LYS A 1 115 ? -17.629 4.746 -2.724 1.00 56.16 115 LYS A C 1
ATOM 894 O O . LYS A 1 115 ? -16.629 4.802 -3.428 1.00 56.16 115 LYS A O 1
ATOM 899 N N . LYS A 1 116 ? -18.488 3.724 -2.779 1.00 51.50 116 LYS A N 1
ATOM 900 C CA . LYS A 1 116 ? -18.424 2.659 -3.788 1.00 51.50 116 LYS A CA 1
ATOM 901 C C . LYS A 1 116 ? -19.008 3.136 -5.128 1.00 51.50 116 LYS A C 1
ATOM 903 O O . LYS A 1 116 ? -19.724 2.396 -5.791 1.00 51.50 116 LYS A O 1
ATOM 908 N N . ASN A 1 117 ? -18.739 4.389 -5.493 1.00 48.84 117 ASN A N 1
ATOM 909 C CA . ASN A 1 117 ? -18.875 4.813 -6.877 1.00 48.84 117 ASN A CA 1
ATOM 910 C C . ASN A 1 117 ? -17.896 3.956 -7.674 1.00 48.84 117 ASN A C 1
ATOM 912 O O . ASN A 1 117 ? -16.776 3.743 -7.209 1.00 48.84 117 ASN A O 1
ATOM 916 N N . GLU A 1 118 ? -18.332 3.438 -8.817 1.00 53.72 118 GLU A N 1
ATOM 917 C CA . GLU A 1 118 ? -17.472 2.766 -9.787 1.00 53.72 118 GLU A CA 1
ATOM 918 C C . GLU A 1 118 ? -16.217 3.614 -9.989 1.00 53.72 118 GLU A C 1
ATOM 920 O O . GLU A 1 118 ? -16.252 4.679 -10.610 1.00 53.72 118 GLU A O 1
ATOM 925 N N . ILE A 1 119 ? -15.111 3.186 -9.380 1.00 60.31 119 ILE A N 1
ATOM 926 C CA . ILE A 1 119 ? -13.816 3.797 -9.623 1.00 60.31 119 ILE A CA 1
ATOM 927 C C . ILE A 1 119 ? -13.539 3.436 -11.073 1.00 60.31 119 ILE A C 1
ATOM 929 O O . ILE A 1 119 ? -13.228 2.283 -11.366 1.00 60.31 119 ILE A O 1
ATOM 933 N N . LYS A 1 120 ? -13.750 4.388 -11.989 1.00 70.69 120 LYS A N 1
ATOM 934 C CA . LYS A 1 120 ? -13.322 4.244 -13.378 1.00 70.69 120 LYS A CA 1
ATOM 935 C C . LYS A 1 120 ? -11.820 4.003 -13.329 1.00 70.69 120 LYS A C 1
ATOM 937 O O . LYS A 1 120 ? -11.057 4.930 -13.063 1.00 70.69 120 LYS A O 1
ATOM 942 N N . LEU A 1 121 ? -11.431 2.741 -13.483 1.00 82.81 121 LEU A N 1
ATOM 943 C CA . LEU A 1 121 ? -10.036 2.344 -13.470 1.00 82.81 121 LEU A CA 1
ATOM 944 C C . LEU A 1 121 ? -9.350 3.002 -14.658 1.00 82.81 121 LEU A C 1
ATOM 946 O O . LEU A 1 121 ? -9.909 3.072 -15.754 1.00 82.81 121 LEU A O 1
ATOM 950 N N . ILE A 1 122 ? -8.143 3.498 -14.429 1.00 85.25 122 ILE A N 1
ATOM 951 C CA . ILE A 1 122 ? -7.326 4.101 -15.469 1.00 85.25 122 ILE A CA 1
ATOM 952 C C . ILE A 1 122 ? -6.885 2.971 -16.410 1.00 85.25 122 ILE A C 1
ATOM 954 O O . ILE A 1 122 ? -6.133 2.095 -15.966 1.00 85.25 122 ILE A O 1
ATOM 958 N N . PRO A 1 123 ? -7.337 2.948 -17.678 1.00 87.44 123 PRO A N 1
ATOM 959 C CA . PRO A 1 123 ? -6.996 1.875 -18.602 1.00 87.44 123 PRO A CA 1
ATOM 960 C C . PRO A 1 123 ? -5.517 1.935 -18.988 1.00 87.44 123 PRO A C 1
ATOM 962 O O . PRO A 1 123 ? -4.887 2.994 -18.939 1.00 87.44 123 PRO A O 1
ATOM 965 N N . LYS A 1 124 ? -4.966 0.790 -19.402 1.00 87.50 124 LYS A N 1
ATOM 966 C CA . LYS A 1 124 ? -3.600 0.735 -19.923 1.00 87.50 124 LYS A CA 1
ATOM 967 C C . LYS A 1 124 ? -3.530 1.476 -21.271 1.00 87.50 124 LYS A C 1
ATOM 969 O O . LYS A 1 124 ? -4.349 1.182 -22.145 1.00 87.50 124 LYS A O 1
ATOM 974 N N . PRO A 1 125 ? -2.565 2.387 -21.479 1.00 87.94 125 PRO A N 1
ATOM 975 C CA . PRO A 1 125 ? -2.335 2.992 -22.790 1.00 87.94 125 PRO A CA 1
ATOM 976 C C . PRO A 1 125 ? -1.892 1.944 -23.833 1.00 87.94 125 PRO A C 1
ATOM 978 O O . PRO A 1 125 ? -1.274 0.934 -23.475 1.00 87.94 125 PRO A O 1
ATOM 981 N N . PRO A 1 126 ? -2.172 2.166 -25.129 1.00 82.62 126 PRO A N 1
ATOM 982 C CA . PRO A 1 126 ? -1.656 1.311 -26.192 1.00 82.62 126 PRO A CA 1
ATOM 983 C C . PRO A 1 126 ? -0.129 1.455 -26.325 1.00 82.62 126 PRO A C 1
ATOM 985 O O . PRO A 1 126 ? 0.412 2.553 -26.206 1.00 82.62 126 PRO A O 1
ATOM 988 N N . GLY A 1 127 ? 0.554 0.340 -26.603 1.00 82.75 127 GLY A N 1
ATOM 989 C CA . GLY A 1 127 ? 2.004 0.296 -26.829 1.00 82.75 127 GLY A CA 1
ATOM 990 C C . GLY A 1 127 ? 2.835 -0.154 -25.621 1.00 82.75 127 GLY A C 1
ATOM 991 O O . GLY A 1 127 ? 2.328 -0.753 -24.667 1.00 82.75 127 GLY A O 1
ATOM 992 N N . GLN A 1 128 ? 4.142 0.091 -25.691 1.00 78.69 128 GLN A N 1
ATOM 993 C CA . GLN A 1 128 ? 5.137 -0.217 -24.669 1.00 78.69 128 GLN A CA 1
ATOM 994 C C . GLN A 1 128 ? 5.617 1.053 -23.947 1.00 78.69 128 GLN A C 1
ATOM 996 O O . GLN A 1 128 ? 5.860 2.082 -24.591 1.00 78.69 128 GLN A O 1
ATOM 1001 N N . PRO A 1 129 ? 5.827 0.988 -22.619 1.00 79.31 129 PRO A N 1
ATOM 1002 C CA . PRO A 1 129 ? 6.416 2.096 -21.879 1.00 79.31 129 PRO A CA 1
ATOM 1003 C C . PRO A 1 129 ? 7.827 2.384 -22.413 1.00 79.31 129 PRO A C 1
ATOM 1005 O O . PRO A 1 129 ? 8.531 1.470 -22.836 1.00 79.31 129 PRO A O 1
ATOM 1008 N N . VAL A 1 130 ? 8.252 3.652 -22.385 1.00 74.75 130 VAL A N 1
ATOM 1009 C CA . VAL A 1 130 ? 9.530 4.167 -22.937 1.00 74.75 130 VAL A CA 1
ATOM 1010 C C . VAL A 1 130 ? 9.560 4.259 -24.466 1.00 74.75 130 VAL A C 1
ATOM 1012 O O . VAL A 1 130 ? 10.092 5.239 -24.982 1.00 74.75 130 VAL A O 1
ATOM 1015 N N . LYS A 1 131 ? 8.971 3.296 -25.184 1.00 78.31 131 LYS A N 1
ATOM 1016 C CA . LYS A 1 131 ? 8.935 3.289 -26.655 1.00 78.31 131 LYS A CA 1
ATOM 1017 C C . LYS A 1 131 ? 7.774 4.107 -27.221 1.00 78.31 131 LYS A C 1
ATOM 1019 O O . LYS A 1 131 ? 7.996 4.992 -28.037 1.00 78.31 131 LYS A O 1
ATOM 1024 N N . ASP A 1 132 ? 6.560 3.826 -26.753 1.00 83.19 132 ASP A N 1
ATOM 1025 C CA . ASP A 1 132 ? 5.327 4.380 -27.321 1.00 83.19 132 ASP A CA 1
ATOM 1026 C C . ASP A 1 132 ? 4.691 5.433 -26.401 1.00 83.19 132 ASP A C 1
ATOM 1028 O O . ASP A 1 132 ? 4.005 6.343 -26.863 1.00 83.19 132 ASP A O 1
ATOM 1032 N N . TYR A 1 133 ? 4.945 5.355 -25.089 1.00 83.19 133 TYR A N 1
ATOM 1033 C CA . TYR A 1 133 ? 4.474 6.351 -24.126 1.00 83.19 133 TYR A CA 1
ATOM 1034 C C . TYR A 1 133 ? 5.437 6.569 -22.956 1.00 83.19 133 TYR A C 1
ATOM 1036 O O . TYR A 1 133 ? 6.173 5.680 -22.516 1.00 83.19 133 TYR A O 1
ATOM 1044 N N . LYS A 1 134 ? 5.379 7.779 -22.387 1.00 86.62 134 LYS A N 1
ATOM 1045 C CA . LYS A 1 134 ? 6.025 8.103 -21.110 1.00 86.62 134 LYS A CA 1
ATOM 1046 C C . LYS A 1 134 ? 5.146 7.605 -19.962 1.00 86.62 134 LYS A C 1
ATOM 1048 O O . LYS A 1 134 ? 4.013 8.060 -19.818 1.00 86.62 134 LYS A O 1
ATOM 1053 N N . LEU A 1 135 ? 5.679 6.709 -19.127 1.00 88.69 135 LEU A N 1
ATOM 1054 C CA . LEU A 1 135 ? 4.928 6.060 -18.043 1.00 88.69 135 LEU A CA 1
ATOM 1055 C C . LEU A 1 135 ? 4.290 7.072 -17.074 1.00 88.69 135 LEU A C 1
ATOM 1057 O O . LEU A 1 135 ? 3.105 6.974 -16.778 1.00 88.69 135 LEU A O 1
ATOM 1061 N N . GLN A 1 136 ? 5.039 8.097 -16.660 1.00 88.44 136 GLN A N 1
ATOM 1062 C CA . GLN A 1 136 ? 4.540 9.160 -15.779 1.00 88.44 136 GLN A CA 1
ATOM 1063 C C . GLN A 1 136 ? 3.327 9.905 -16.366 1.00 88.44 136 GLN A C 1
ATOM 1065 O O . GLN A 1 136 ? 2.356 10.168 -15.657 1.00 88.44 136 GLN A O 1
ATOM 1070 N N . ALA A 1 137 ? 3.360 10.207 -17.668 1.00 86.81 137 ALA A N 1
ATOM 1071 C CA . ALA A 1 137 ? 2.258 10.877 -18.353 1.00 86.81 137 ALA A CA 1
ATOM 1072 C C . ALA A 1 137 ? 1.030 9.959 -18.465 1.00 86.81 137 ALA A C 1
ATOM 1074 O O . ALA A 1 137 ? -0.086 10.393 -18.194 1.00 86.81 137 ALA A O 1
ATOM 1075 N N . ALA A 1 138 ? 1.238 8.677 -18.781 1.00 87.19 138 ALA A N 1
ATOM 1076 C CA . ALA A 1 138 ? 0.170 7.679 -18.845 1.00 87.19 138 ALA A CA 1
ATOM 1077 C C . ALA A 1 138 ? -0.495 7.403 -17.486 1.00 87.19 138 ALA A C 1
ATOM 1079 O O . ALA A 1 138 ? -1.663 7.030 -17.429 1.00 87.19 138 ALA A O 1
ATOM 1080 N N . MET A 1 139 ? 0.233 7.609 -16.386 1.00 88.12 139 MET A N 1
ATOM 1081 C CA . MET A 1 139 ? -0.310 7.532 -15.030 1.00 88.12 139 MET A CA 1
ATOM 1082 C C . MET A 1 139 ? -1.078 8.799 -14.609 1.00 88.12 139 MET A C 1
ATOM 1084 O O . MET A 1 139 ? -1.499 8.897 -13.461 1.00 88.12 139 MET A O 1
ATOM 1088 N N . PHE A 1 140 ? -1.264 9.776 -15.506 1.00 86.31 140 PHE A N 1
ATOM 1089 C CA . PHE A 1 140 ? -1.898 11.069 -15.212 1.00 86.31 140 PHE A CA 1
ATOM 1090 C C . PHE A 1 140 ? -1.199 11.861 -14.095 1.00 86.31 140 PHE A C 1
ATOM 1092 O O . PHE A 1 140 ? -1.819 12.671 -13.408 1.00 86.31 140 PHE A O 1
ATOM 1099 N N . LEU A 1 141 ? 0.112 11.657 -13.924 1.00 85.19 141 LEU A N 1
ATOM 1100 C CA . LEU A 1 141 ? 0.913 12.353 -12.911 1.00 85.19 141 LEU A CA 1
ATOM 1101 C C . LEU A 1 141 ? 1.550 13.649 -13.435 1.00 85.19 141 LEU A C 1
ATOM 1103 O O . LEU A 1 141 ? 2.191 14.364 -12.669 1.00 85.19 141 LEU A O 1
ATOM 1107 N N . GLY A 1 142 ? 1.389 13.968 -14.725 1.00 81.56 142 GLY A N 1
ATOM 1108 C CA . GLY A 1 142 ? 1.967 15.168 -15.336 1.00 81.56 142 GLY A CA 1
ATOM 1109 C C . GLY A 1 142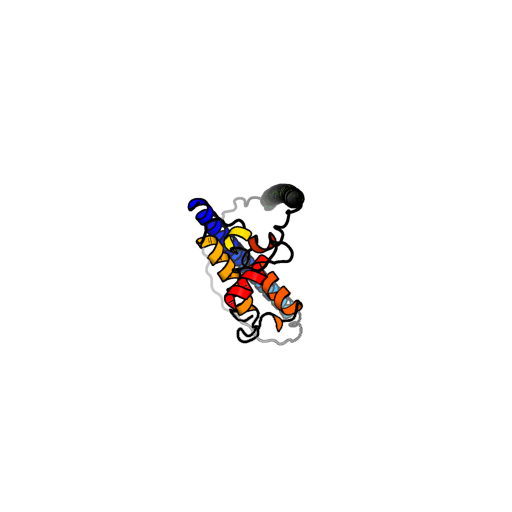 ? 3.477 15.249 -15.099 1.00 81.56 142 GLY A C 1
ATOM 1110 O O . GLY A 1 142 ? 4.200 14.300 -15.397 1.00 81.56 142 GLY A O 1
ATOM 1111 N N . GLU A 1 143 ? 3.939 16.360 -14.524 1.00 84.25 143 GLU A N 1
ATOM 1112 C CA . GLU A 1 143 ? 5.345 16.592 -14.154 1.00 84.25 143 GLU A CA 1
ATOM 1113 C C . GLU A 1 143 ? 5.653 16.290 -12.675 1.00 84.25 143 GLU A C 1
ATOM 1115 O O . GLU A 1 143 ? 6.767 16.537 -12.212 1.00 84.25 143 GLU A O 1
ATOM 1120 N N . ASP A 1 144 ? 4.713 15.703 -11.923 1.00 88.25 144 ASP A N 1
ATOM 1121 C CA . ASP A 1 144 ? 4.911 15.365 -10.508 1.00 88.25 144 ASP A CA 1
ATOM 1122 C C . ASP A 1 144 ? 5.855 14.164 -10.333 1.00 88.25 144 ASP A C 1
ATOM 1124 O O . ASP A 1 144 ? 5.463 13.004 -10.156 1.00 88.25 144 ASP A O 1
ATOM 1128 N N . LYS A 1 145 ? 7.153 14.464 -10.406 1.00 88.81 145 LYS A N 1
ATOM 1129 C CA . LYS A 1 145 ? 8.235 13.489 -10.273 1.00 88.81 145 LYS A CA 1
ATOM 1130 C C . LYS A 1 145 ? 8.296 12.898 -8.866 1.00 88.81 145 LYS A C 1
ATOM 1132 O O . LYS A 1 145 ? 8.665 11.737 -8.707 1.00 88.81 145 LYS A O 1
ATOM 1137 N N . THR A 1 146 ? 7.932 13.673 -7.847 1.00 91.44 146 THR A N 1
ATOM 1138 C CA . THR A 1 146 ? 7.951 13.229 -6.448 1.00 91.44 146 THR A CA 1
ATOM 1139 C C . THR A 1 146 ? 6.945 12.110 -6.238 1.00 91.44 146 THR A C 1
ATOM 1141 O O . THR A 1 146 ? 7.293 11.062 -5.692 1.00 91.44 146 THR A O 1
ATOM 1144 N N . ARG A 1 147 ? 5.717 12.292 -6.729 1.00 90.00 147 ARG A N 1
ATOM 1145 C CA . ARG A 1 147 ? 4.666 11.278 -6.625 1.00 90.00 147 ARG A CA 1
ATOM 1146 C C . ARG A 1 147 ? 4.966 10.052 -7.476 1.00 90.00 147 ARG A C 1
ATOM 1148 O O . ARG A 1 147 ? 4.786 8.932 -7.006 1.00 90.00 147 ARG A O 1
ATOM 1155 N N . TYR A 1 148 ? 5.503 10.250 -8.678 1.00 91.94 148 TYR A N 1
ATOM 1156 C CA . TYR A 1 148 ? 5.976 9.148 -9.513 1.00 91.94 148 TYR A CA 1
ATOM 1157 C C . TYR A 1 148 ? 7.034 8.293 -8.800 1.00 91.94 148 TYR A C 1
ATOM 1159 O O . TYR A 1 148 ? 6.881 7.076 -8.695 1.00 91.94 148 TYR A O 1
ATOM 1167 N N . ASN A 1 149 ? 8.077 8.929 -8.257 1.00 92.75 149 ASN A N 1
ATOM 1168 C CA . ASN A 1 149 ? 9.150 8.236 -7.545 1.00 92.75 149 ASN A CA 1
ATOM 1169 C C . ASN A 1 149 ? 8.634 7.529 -6.290 1.00 92.75 149 ASN A C 1
ATOM 1171 O O . ASN A 1 149 ? 9.033 6.401 -6.024 1.00 92.75 149 ASN A O 1
ATOM 1175 N N . PHE A 1 150 ? 7.713 8.153 -5.553 1.00 93.12 150 PHE A N 1
ATOM 1176 C CA . PHE A 1 150 ? 7.083 7.531 -4.393 1.00 93.12 150 PHE A CA 1
ATOM 1177 C C . PHE A 1 150 ? 6.353 6.233 -4.768 1.00 93.12 150 PHE A C 1
ATOM 1179 O O . PHE A 1 150 ? 6.540 5.210 -4.112 1.00 93.12 150 PHE A O 1
ATOM 1186 N N . LEU A 1 151 ? 5.564 6.245 -5.847 1.00 92.94 151 LEU A N 1
ATOM 1187 C CA . LEU A 1 151 ? 4.862 5.050 -6.324 1.00 92.94 151 LEU A CA 1
ATOM 1188 C C . LEU A 1 151 ? 5.839 3.976 -6.822 1.00 92.94 151 LEU A C 1
ATOM 1190 O O . LEU A 1 151 ? 5.675 2.800 -6.489 1.00 92.94 151 LEU A O 1
ATOM 1194 N N . ALA A 1 152 ? 6.880 4.372 -7.558 1.00 92.94 152 ALA A N 1
ATOM 1195 C CA . ALA A 1 152 ? 7.939 3.468 -8.005 1.00 92.94 152 ALA A CA 1
ATOM 1196 C C . ALA A 1 152 ? 8.657 2.797 -6.819 1.00 92.94 152 ALA A C 1
ATOM 1198 O O . ALA A 1 152 ? 8.838 1.577 -6.802 1.00 92.94 152 ALA A O 1
ATOM 1199 N N . ASP A 1 153 ? 9.002 3.573 -5.790 1.00 94.19 153 ASP A N 1
ATOM 1200 C CA . ASP A 1 153 ? 9.636 3.075 -4.570 1.00 94.19 153 ASP A CA 1
ATOM 1201 C C . ASP A 1 153 ? 8.717 2.138 -3.785 1.00 94.19 153 ASP A C 1
ATOM 1203 O O . ASP A 1 153 ? 9.183 1.146 -3.223 1.00 94.19 153 ASP A O 1
ATOM 1207 N N . SER A 1 154 ? 7.412 2.405 -3.756 1.00 93.81 154 SER A N 1
ATOM 1208 C CA . SER A 1 154 ? 6.432 1.521 -3.118 1.00 93.81 154 SER A CA 1
ATOM 1209 C C . SER A 1 154 ? 6.338 0.162 -3.807 1.00 93.81 154 SER A C 1
ATOM 1211 O O . SER A 1 154 ? 6.317 -0.865 -3.122 1.00 93.81 154 SER A O 1
ATOM 1213 N N . VAL A 1 155 ? 6.350 0.136 -5.144 1.00 93.88 155 VAL A N 1
ATOM 1214 C CA . VAL A 1 155 ? 6.400 -1.110 -5.929 1.00 93.88 155 VAL A CA 1
ATOM 1215 C C . VAL A 1 155 ? 7.720 -1.844 -5.686 1.00 93.88 155 VAL A C 1
ATOM 1217 O O . VAL A 1 155 ? 7.720 -3.049 -5.434 1.00 93.88 155 VAL A O 1
ATOM 1220 N N . ARG A 1 156 ? 8.849 -1.124 -5.672 1.00 92.62 156 ARG A N 1
ATOM 1221 C CA . ARG A 1 156 ? 10.169 -1.700 -5.378 1.00 92.62 156 ARG A CA 1
ATOM 1222 C C . ARG A 1 156 ? 10.230 -2.321 -3.984 1.00 92.62 156 ARG A C 1
ATOM 1224 O O . ARG A 1 156 ? 10.722 -3.436 -3.826 1.00 92.62 156 ARG A O 1
ATOM 1231 N N . LYS A 1 157 ? 9.718 -1.623 -2.968 1.00 93.50 157 LYS A N 1
ATOM 1232 C CA . LYS A 1 157 ? 9.642 -2.131 -1.591 1.00 93.50 157 LYS A CA 1
ATOM 1233 C C . LYS A 1 157 ? 8.760 -3.368 -1.506 1.00 93.50 157 LYS A C 1
ATOM 1235 O O . LYS A 1 157 ? 9.159 -4.326 -0.855 1.00 93.50 157 LYS A O 1
ATOM 1240 N N . ALA A 1 158 ? 7.613 -3.374 -2.182 1.00 93.81 158 ALA A N 1
ATOM 1241 C CA . ALA A 1 158 ? 6.740 -4.541 -2.236 1.00 93.81 158 ALA A CA 1
ATOM 1242 C C . ALA A 1 158 ? 7.433 -5.748 -2.889 1.00 93.81 158 ALA A C 1
ATOM 1244 O O . ALA A 1 158 ? 7.343 -6.861 -2.376 1.00 93.81 158 ALA A O 1
ATOM 1245 N N . PHE A 1 159 ? 8.193 -5.530 -3.965 1.00 92.81 159 PHE A N 1
ATOM 1246 C CA . PHE A 1 159 ? 8.986 -6.588 -4.588 1.00 92.81 159 PHE A CA 1
ATOM 1247 C C . PHE A 1 159 ? 10.045 -7.144 -3.625 1.00 92.81 159 PHE A C 1
ATOM 1249 O O . PHE A 1 159 ? 10.117 -8.351 -3.426 1.00 92.81 159 PHE A O 1
ATOM 1256 N N . ILE A 1 160 ? 10.805 -6.283 -2.943 1.00 90.81 160 ILE A N 1
ATOM 1257 C CA . ILE A 1 160 ? 11.804 -6.719 -1.951 1.00 90.81 160 ILE A CA 1
ATOM 1258 C C . ILE A 1 160 ? 11.141 -7.488 -0.795 1.00 90.81 160 ILE A C 1
ATOM 1260 O O . ILE A 1 160 ? 11.634 -8.534 -0.383 1.00 90.81 160 ILE A O 1
ATOM 1264 N N . GLN A 1 161 ? 10.000 -7.006 -0.297 1.00 92.88 161 GLN A N 1
ATOM 1265 C CA . GLN A 1 161 ? 9.245 -7.655 0.780 1.00 92.88 161 GLN A CA 1
ATOM 1266 C C . GLN A 1 161 ? 8.679 -9.023 0.382 1.00 92.88 161 GLN A C 1
ATOM 1268 O O . GLN A 1 161 ? 8.478 -9.864 1.253 1.00 92.88 161 GLN A O 1
ATOM 1273 N N . SER A 1 162 ? 8.429 -9.257 -0.909 1.00 90.00 162 SER A N 1
ATOM 1274 C CA . SER A 1 162 ? 7.958 -10.556 -1.402 1.00 90.00 162 SER A CA 1
ATOM 1275 C C . SER A 1 162 ? 9.030 -11.652 -1.366 1.00 90.00 162 SER A C 1
ATOM 1277 O O . SER A 1 162 ? 8.700 -12.824 -1.512 1.00 90.00 162 SER A O 1
ATOM 1279 N N . GLY A 1 163 ? 10.305 -11.291 -1.173 1.00 88.69 163 GLY A N 1
ATOM 1280 C CA . GLY A 1 163 ? 11.422 -12.239 -1.160 1.00 88.69 163 GLY A CA 1
ATOM 1281 C C . GLY A 1 163 ? 11.802 -12.785 -2.540 1.00 88.69 163 GLY A C 1
ATOM 1282 O O . GLY A 1 163 ? 12.631 -13.688 -2.630 1.00 88.69 163 GLY A O 1
ATOM 1283 N N . LEU A 1 164 ? 11.222 -12.248 -3.618 1.00 88.50 164 LEU A N 1
ATOM 1284 C CA . LEU A 1 164 ? 11.550 -12.644 -4.984 1.00 88.50 164 LEU A CA 1
ATOM 1285 C C . LEU A 1 164 ? 12.954 -12.171 -5.388 1.00 88.50 164 LEU A C 1
ATOM 1287 O O . LEU A 1 164 ? 13.404 -11.077 -5.044 1.00 88.50 164 LEU A O 1
ATOM 1291 N N . SER A 1 165 ? 13.646 -13.011 -6.158 1.00 85.56 165 SER A N 1
ATOM 1292 C CA . SER A 1 165 ? 14.998 -12.732 -6.646 1.00 85.56 165 SER A CA 1
ATOM 1293 C C . SER A 1 165 ? 14.976 -11.673 -7.763 1.00 85.56 165 SER A C 1
ATOM 1295 O O . SER A 1 165 ? 14.316 -11.888 -8.780 1.00 85.56 165 SER A O 1
ATOM 1297 N N . PRO A 1 166 ? 15.721 -10.555 -7.640 1.00 82.88 166 PRO A N 1
ATOM 1298 C CA . PRO A 1 166 ? 15.810 -9.525 -8.683 1.00 82.88 166 PRO A CA 1
ATOM 1299 C C . PRO A 1 166 ? 16.596 -9.963 -9.931 1.00 82.88 166 PRO A C 1
ATOM 1301 O O . PRO A 1 166 ? 16.603 -9.245 -10.926 1.00 82.88 166 PRO A O 1
ATOM 1304 N N . GLN A 1 167 ? 17.286 -11.109 -9.884 1.00 82.94 167 GLN A N 1
ATOM 1305 C CA . GLN A 1 167 ? 18.068 -11.641 -11.004 1.00 82.94 167 GLN A CA 1
ATOM 1306 C C . GLN A 1 167 ? 17.195 -12.303 -12.080 1.00 82.94 167 GLN A C 1
ATOM 1308 O O . GLN A 1 167 ? 17.635 -12.440 -13.219 1.00 82.94 167 GLN A O 1
ATOM 1313 N N . ARG A 1 168 ? 15.972 -12.718 -11.731 1.00 83.44 168 ARG A N 1
ATOM 1314 C CA . ARG A 1 168 ? 15.024 -13.324 -12.675 1.00 83.44 168 ARG A CA 1
ATOM 1315 C C . ARG A 1 168 ? 14.424 -12.260 -13.594 1.00 83.44 168 ARG A C 1
ATOM 1317 O O . ARG A 1 168 ? 14.227 -11.113 -13.181 1.00 83.44 168 ARG A O 1
ATOM 1324 N N . ARG A 1 169 ? 14.114 -12.634 -14.838 1.00 82.06 169 ARG A N 1
ATOM 1325 C CA . ARG A 1 169 ? 13.393 -11.747 -15.762 1.00 82.06 169 ARG A CA 1
ATOM 1326 C C . ARG A 1 169 ? 11.945 -11.632 -15.325 1.00 82.06 169 ARG A C 1
ATOM 1328 O O . ARG A 1 169 ? 11.397 -12.543 -14.705 1.00 82.06 169 ARG A O 1
ATOM 1335 N N . ILE A 1 170 ? 11.287 -10.537 -15.704 1.00 82.94 170 ILE A N 1
ATOM 1336 C CA . ILE A 1 170 ? 9.880 -10.358 -15.334 1.00 82.94 170 ILE A CA 1
ATOM 1337 C C . ILE A 1 170 ? 8.970 -11.457 -15.916 1.00 82.94 170 ILE A C 1
ATOM 1339 O O . ILE A 1 170 ? 7.951 -11.795 -15.321 1.00 82.94 170 ILE A O 1
ATOM 1343 N N . THR A 1 171 ? 9.352 -12.024 -17.064 1.00 82.94 171 THR A N 1
ATOM 1344 C CA . THR A 1 171 ? 8.655 -13.128 -17.739 1.00 82.94 171 THR A CA 1
ATOM 1345 C C . THR A 1 171 ? 8.746 -14.450 -16.995 1.00 82.94 171 THR A C 1
ATOM 1347 O O . THR A 1 171 ? 7.927 -15.330 -17.237 1.00 82.94 171 THR A O 1
ATOM 1350 N N . ASP A 1 172 ? 9.729 -14.595 -16.107 1.00 87.69 172 ASP A N 1
ATOM 1351 C CA . ASP A 1 172 ? 9.974 -15.848 -15.402 1.00 87.69 172 ASP A CA 1
ATOM 1352 C C . ASP A 1 172 ? 9.060 -15.987 -14.183 1.00 87.69 172 ASP A C 1
ATOM 1354 O O . ASP A 1 172 ? 8.864 -17.098 -13.690 1.00 87.69 172 ASP A O 1
ATOM 1358 N N . PHE A 1 173 ? 8.521 -14.877 -13.670 1.00 88.50 173 PHE A N 1
ATOM 1359 C CA . PHE A 1 173 ? 7.608 -14.904 -12.534 1.00 88.50 173 PHE A CA 1
ATOM 1360 C C . PHE A 1 173 ? 6.223 -15.384 -12.953 1.00 88.50 173 PHE A C 1
ATOM 1362 O O . PHE A 1 173 ? 5.668 -14.964 -13.971 1.00 88.50 173 PHE A O 1
ATOM 1369 N N . SER A 1 174 ? 5.628 -16.225 -12.114 1.00 90.44 174 SER A N 1
ATOM 1370 C CA . SER A 1 174 ? 4.246 -16.642 -12.287 1.00 90.44 174 SER A CA 1
ATOM 1371 C C . SER A 1 174 ? 3.288 -15.468 -12.066 1.00 90.44 174 SER A C 1
ATOM 1373 O O . SER A 1 174 ? 3.583 -14.485 -11.376 1.00 90.44 174 SER A O 1
ATOM 1375 N N . SER A 1 175 ? 2.080 -15.587 -12.621 1.00 88.25 175 SER A N 1
ATOM 1376 C CA . SER A 1 175 ? 1.029 -14.594 -12.385 1.00 88.25 175 SER A CA 1
ATOM 1377 C C . SER A 1 175 ? 0.676 -14.458 -10.896 1.00 88.25 175 SER A C 1
ATOM 1379 O O . SER A 1 175 ? 0.245 -13.386 -10.472 1.00 88.25 175 SER A O 1
ATOM 1381 N N . GLU A 1 176 ? 0.845 -15.517 -10.102 1.00 90.06 176 GLU A N 1
ATOM 1382 C CA . GLU A 1 176 ? 0.557 -15.526 -8.663 1.00 90.06 176 GLU A CA 1
ATOM 1383 C C . GLU A 1 176 ? 1.631 -14.783 -7.859 1.00 90.06 176 GLU A C 1
ATOM 1385 O O . GLU A 1 176 ? 1.304 -13.974 -6.983 1.00 90.06 176 GLU A O 1
ATOM 1390 N N . GLU A 1 177 ? 2.907 -14.988 -8.203 1.00 91.75 177 GLU A N 1
ATOM 1391 C CA . GLU A 1 177 ? 4.043 -14.266 -7.617 1.00 91.75 177 GLU A CA 1
ATOM 1392 C C . GLU A 1 177 ? 3.892 -12.756 -7.852 1.00 91.75 177 GLU A C 1
ATOM 1394 O O . GLU A 1 177 ? 3.919 -11.962 -6.907 1.00 91.75 177 GLU A O 1
ATOM 1399 N N . LEU A 1 178 ? 3.629 -12.355 -9.101 1.00 90.81 178 LEU A N 1
ATOM 1400 C CA . LEU A 1 178 ? 3.428 -10.949 -9.458 1.00 90.81 178 LEU A CA 1
ATOM 1401 C C . LEU A 1 178 ? 2.174 -10.357 -8.801 1.00 90.81 178 LEU A C 1
ATOM 1403 O O . LEU A 1 178 ? 2.224 -9.239 -8.287 1.00 90.81 178 LEU A O 1
ATOM 1407 N N . SER A 1 179 ? 1.066 -11.106 -8.742 1.00 90.69 179 SER A N 1
ATOM 1408 C CA . SER A 1 179 ? -0.151 -10.656 -8.050 1.00 90.69 179 SER A CA 1
ATOM 1409 C C . SER A 1 179 ? 0.109 -10.370 -6.569 1.00 90.69 179 SER A C 1
ATOM 1411 O O . SER A 1 179 ? -0.401 -9.387 -6.027 1.00 90.69 179 SER A O 1
ATOM 1413 N N . THR A 1 180 ? 0.933 -11.189 -5.915 1.00 92.81 180 THR A N 1
ATOM 1414 C CA . THR A 1 180 ? 1.308 -10.996 -4.509 1.00 92.81 180 THR A CA 1
ATOM 1415 C C . THR A 1 180 ? 2.094 -9.700 -4.317 1.00 92.81 180 THR A C 1
ATOM 1417 O O . THR A 1 180 ? 1.765 -8.907 -3.430 1.00 92.81 180 THR A O 1
ATOM 1420 N N . VAL A 1 181 ? 3.067 -9.431 -5.194 1.00 93.25 181 VAL A N 1
ATOM 1421 C CA . VAL A 1 181 ? 3.822 -8.167 -5.203 1.00 93.25 181 VAL A CA 1
ATOM 1422 C C . VAL A 1 181 ? 2.890 -6.973 -5.401 1.00 93.25 181 VAL A C 1
ATOM 1424 O O . VAL A 1 181 ? 2.978 -5.997 -4.659 1.00 93.25 181 VAL A O 1
ATOM 1427 N N . PHE A 1 182 ? 1.970 -7.039 -6.364 1.00 92.62 182 PHE A N 1
ATOM 1428 C CA . PHE A 1 182 ? 1.081 -5.918 -6.673 1.00 92.62 182 PHE A CA 1
ATOM 1429 C C . PHE A 1 182 ? 0.069 -5.641 -5.558 1.00 92.62 182 PHE A C 1
ATOM 1431 O O . PHE A 1 182 ? -0.131 -4.481 -5.208 1.00 92.62 182 PHE A O 1
ATOM 1438 N N . LYS A 1 183 ? -0.486 -6.675 -4.914 1.00 92.38 183 LYS A N 1
ATOM 1439 C CA . LYS A 1 183 ? -1.333 -6.507 -3.717 1.00 92.38 183 LYS A CA 1
ATOM 1440 C C . LYS A 1 183 ? -0.570 -5.866 -2.560 1.00 92.38 183 LYS A C 1
ATOM 1442 O O . LYS A 1 183 ? -1.115 -5.046 -1.821 1.00 92.38 183 LYS A O 1
ATOM 1447 N N . LEU A 1 184 ? 0.701 -6.224 -2.390 1.00 93.38 184 LEU A N 1
ATOM 1448 C CA . LEU A 1 184 ? 1.543 -5.620 -1.364 1.00 93.38 184 LEU A CA 1
ATOM 1449 C C . LEU A 1 184 ? 1.885 -4.160 -1.701 1.00 93.38 184 LEU A C 1
ATOM 1451 O O . LEU A 1 184 ? 1.878 -3.305 -0.816 1.00 93.38 184 LEU A O 1
ATOM 1455 N N . ALA A 1 185 ? 2.096 -3.851 -2.981 1.00 92.62 185 ALA A N 1
ATOM 1456 C CA . ALA A 1 185 ? 2.282 -2.486 -3.457 1.00 92.62 185 ALA A CA 1
ATOM 1457 C C . ALA A 1 185 ? 1.026 -1.629 -3.231 1.00 92.62 185 ALA A C 1
ATOM 1459 O O . ALA A 1 185 ? 1.146 -0.514 -2.731 1.00 92.62 185 ALA A O 1
ATOM 1460 N N . GLU A 1 186 ? -0.173 -2.158 -3.495 1.00 92.31 186 GLU A N 1
ATOM 1461 C CA . GLU A 1 186 ? -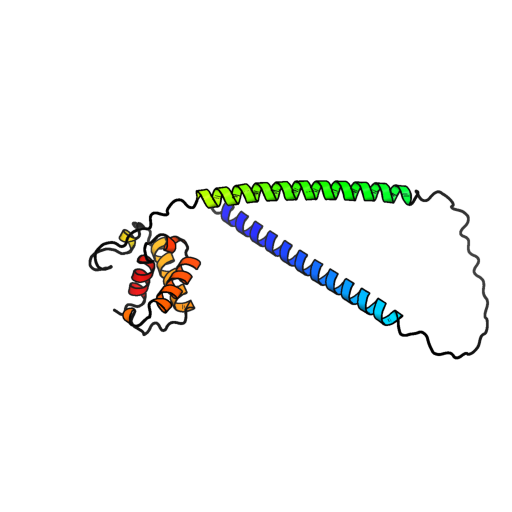1.449 -1.492 -3.183 1.00 92.31 186 GLU A CA 1
ATOM 1462 C C . GLU A 1 186 ? -1.614 -1.229 -1.683 1.00 92.31 186 GLU A C 1
ATOM 1464 O O . GLU A 1 186 ? -2.076 -0.162 -1.282 1.00 92.31 186 GLU A O 1
ATOM 1469 N N . LYS A 1 187 ? -1.189 -2.168 -0.830 1.00 90.56 187 LYS A N 1
ATOM 1470 C CA . LYS A 1 187 ? -1.201 -1.970 0.625 1.00 90.56 187 LYS A CA 1
ATOM 1471 C C . LYS A 1 187 ? -0.271 -0.830 1.055 1.00 90.56 187 LYS A C 1
ATOM 1473 O O . LYS A 1 187 ? -0.624 -0.062 1.947 1.00 90.56 187 LYS A O 1
ATOM 1478 N N . ASN A 1 188 ? 0.899 -0.718 0.424 1.00 89.25 188 ASN A N 1
ATOM 1479 C CA . ASN A 1 188 ? 1.871 0.346 0.691 1.00 89.25 188 ASN A CA 1
ATOM 1480 C C . ASN A 1 188 ? 1.446 1.692 0.079 1.00 89.25 188 ASN A C 1
ATOM 1482 O O . ASN A 1 188 ? 1.794 2.755 0.590 1.00 89.25 188 ASN A O 1
ATOM 1486 N N . SER A 1 189 ? 0.720 1.669 -1.036 1.00 90.25 189 SER A N 1
ATOM 1487 C CA . SER A 1 189 ? 0.262 2.849 -1.768 1.00 90.25 189 SER A CA 1
ATOM 1488 C C . SER A 1 189 ? -1.094 2.570 -2.417 1.00 90.25 189 SER A C 1
ATOM 1490 O O . SER A 1 189 ? -1.146 2.109 -3.559 1.00 90.25 189 SER A O 1
ATOM 1492 N N . PRO A 1 190 ? -2.201 2.899 -1.721 1.00 89.25 190 PRO A N 1
ATOM 1493 C CA . PRO A 1 190 ? -3.559 2.628 -2.198 1.00 89.25 190 PRO A CA 1
ATOM 1494 C C . PRO A 1 190 ? -3.902 3.272 -3.547 1.00 89.25 190 PRO A C 1
ATOM 1496 O O . PRO A 1 190 ? -4.824 2.830 -4.223 1.00 89.25 190 PRO A O 1
ATOM 1499 N N . GLU A 1 191 ? -3.155 4.297 -3.963 1.00 87.44 191 GLU A N 1
ATOM 1500 C CA . GLU A 1 191 ? -3.300 4.953 -5.269 1.00 87.44 191 GLU A CA 1
ATOM 1501 C C . GLU A 1 191 ? -3.062 3.996 -6.446 1.00 87.44 191 GLU A C 1
ATOM 1503 O O . GLU A 1 191 ? -3.641 4.183 -7.513 1.00 87.44 191 GLU A O 1
ATOM 1508 N N . LEU A 1 192 ? -2.257 2.943 -6.254 1.00 88.81 192 LEU A N 1
ATOM 1509 C CA . LEU A 1 192 ? -1.982 1.947 -7.293 1.00 88.81 192 LEU A CA 1
ATOM 1510 C C . LEU A 1 192 ? -3.213 1.103 -7.657 1.00 88.81 192 LEU A C 1
ATOM 1512 O O . LEU A 1 192 ? -3.275 0.570 -8.762 1.00 88.81 192 LEU A O 1
ATOM 1516 N N . ALA A 1 193 ? -4.221 1.039 -6.781 1.00 88.06 193 ALA A N 1
ATOM 1517 C CA . ALA A 1 193 ? -5.474 0.337 -7.055 1.00 88.06 193 ALA A CA 1
ATOM 1518 C C . ALA A 1 193 ? -6.362 1.066 -8.086 1.00 88.06 193 ALA A C 1
ATOM 1520 O O . ALA A 1 193 ? -7.352 0.507 -8.549 1.00 88.06 193 ALA A O 1
ATOM 1521 N N . ALA A 1 194 ? -6.034 2.314 -8.446 1.00 88.06 194 ALA A N 1
ATOM 1522 C CA . ALA A 1 194 ? -6.775 3.079 -9.446 1.00 88.06 194 ALA A CA 1
ATOM 1523 C C . ALA A 1 194 ? -6.464 2.656 -10.894 1.00 88.06 194 ALA A C 1
ATOM 1525 O O . ALA A 1 194 ? -7.181 3.065 -11.807 1.00 88.06 194 ALA A O 1
ATOM 1526 N N . TYR A 1 195 ? -5.414 1.861 -11.125 1.00 89.56 195 TYR A N 1
ATOM 1527 C CA . TYR A 1 195 ? -4.972 1.457 -12.462 1.00 89.56 195 TYR A CA 1
ATOM 1528 C C . TYR A 1 195 ? -5.510 0.072 -12.827 1.00 89.56 195 TYR A C 1
ATOM 1530 O O . TYR A 1 195 ? -5.343 -0.889 -12.073 1.00 89.56 195 TYR A O 1
ATOM 1538 N N . ASP A 1 196 ? -6.128 -0.046 -14.004 1.00 87.62 196 ASP A N 1
ATOM 1539 C CA . ASP A 1 196 ? -6.752 -1.296 -14.440 1.00 87.62 196 ASP A CA 1
ATOM 1540 C C . ASP A 1 196 ? -5.731 -2.435 -14.538 1.00 87.62 196 ASP A C 1
ATOM 1542 O O . ASP A 1 196 ? -4.601 -2.248 -14.994 1.00 87.62 196 ASP A O 1
ATOM 1546 N N . ARG A 1 197 ? -6.116 -3.633 -14.087 1.00 84.44 197 ARG A N 1
ATOM 1547 C CA . ARG A 1 197 ? -5.252 -4.830 -14.075 1.00 84.44 197 ARG A CA 1
ATOM 1548 C C . ARG A 1 197 ? -3.843 -4.574 -13.514 1.00 84.44 197 ARG A C 1
ATOM 1550 O O . ARG A 1 197 ? -2.898 -5.252 -13.914 1.00 84.44 197 ARG A O 1
ATOM 1557 N N . GLN A 1 198 ? -3.692 -3.581 -12.632 1.00 88.94 198 GLN A N 1
ATOM 1558 C CA . GLN A 1 198 ? -2.417 -3.208 -12.017 1.00 88.94 198 GLN A CA 1
ATOM 1559 C C . GLN A 1 198 ? -1.319 -2.883 -13.054 1.00 88.94 198 GLN A C 1
ATOM 1561 O O . GLN A 1 198 ? -0.131 -3.099 -12.798 1.00 88.94 198 GLN A O 1
ATOM 1566 N N . TRP A 1 199 ? -1.695 -2.362 -14.234 1.00 91.25 199 TRP A N 1
ATOM 1567 C CA . TRP A 1 199 ? -0.753 -2.128 -15.337 1.00 91.25 199 TRP A CA 1
ATOM 1568 C C . TRP A 1 199 ? 0.392 -1.190 -14.936 1.00 91.25 199 TRP A C 1
ATOM 1570 O O . TRP A 1 199 ? 1.541 -1.437 -15.297 1.00 91.25 199 TRP A O 1
ATOM 1580 N N . ALA A 1 200 ? 0.099 -0.167 -14.127 1.00 91.62 200 ALA A N 1
ATOM 1581 C CA . ALA A 1 200 ? 1.100 0.778 -13.647 1.00 91.62 200 ALA A CA 1
ATOM 1582 C C . ALA A 1 200 ? 2.128 0.102 -12.728 1.00 91.62 200 ALA A C 1
ATOM 1584 O O . ALA A 1 200 ? 3.329 0.291 -12.903 1.00 91.62 200 ALA A O 1
ATOM 1585 N N . SER A 1 201 ? 1.678 -0.745 -11.796 1.00 92.44 201 SER A N 1
ATOM 1586 C CA . SER A 1 201 ? 2.565 -1.519 -10.917 1.00 92.44 201 SER A CA 1
ATOM 1587 C C . SER A 1 201 ? 3.471 -2.455 -11.715 1.00 92.44 201 SER A C 1
ATOM 1589 O O . SER A 1 201 ? 4.657 -2.576 -11.408 1.00 92.44 201 SER A O 1
ATOM 1591 N N . LYS A 1 202 ? 2.937 -3.080 -12.772 1.00 90.75 202 LYS A N 1
ATOM 1592 C CA . LYS A 1 202 ? 3.712 -3.935 -13.674 1.00 90.75 202 LYS A CA 1
ATOM 1593 C C . LYS A 1 202 ? 4.781 -3.147 -14.428 1.00 90.75 202 LYS A C 1
ATOM 1595 O O . LYS A 1 202 ? 5.940 -3.548 -14.409 1.00 90.75 202 LYS A O 1
ATOM 1600 N N . ASP A 1 203 ? 4.418 -2.037 -15.062 1.00 90.31 203 ASP A N 1
ATOM 1601 C CA . ASP A 1 203 ? 5.359 -1.243 -15.859 1.00 90.31 203 ASP A CA 1
ATOM 1602 C C . ASP A 1 203 ? 6.446 -0.590 -14.982 1.00 90.31 203 ASP A C 1
ATOM 1604 O O . ASP A 1 203 ? 7.614 -0.554 -15.372 1.00 90.31 203 ASP A O 1
ATOM 1608 N N . LEU A 1 204 ? 6.097 -0.144 -13.768 1.00 91.38 204 LEU A N 1
ATOM 1609 C CA . LEU A 1 204 ? 7.065 0.341 -12.774 1.00 91.38 204 LEU A CA 1
ATOM 1610 C C . LEU A 1 204 ? 8.034 -0.768 -12.344 1.00 91.38 204 LEU A C 1
ATOM 1612 O O . LEU A 1 204 ? 9.242 -0.540 -12.250 1.00 91.38 204 LEU A O 1
ATOM 1616 N N . LEU A 1 205 ? 7.524 -1.983 -12.123 1.00 90.56 205 LEU A N 1
ATOM 1617 C CA . LEU A 1 205 ? 8.359 -3.132 -11.788 1.00 90.56 205 LEU A CA 1
ATOM 1618 C C . LEU A 1 205 ? 9.282 -3.524 -12.953 1.00 90.56 205 LEU A C 1
ATOM 1620 O O . LEU A 1 205 ? 10.453 -3.816 -12.724 1.00 90.56 205 LEU A O 1
ATOM 1624 N N . MET A 1 206 ? 8.796 -3.469 -14.198 1.00 87.81 206 MET A N 1
ATOM 1625 C CA . MET A 1 206 ? 9.617 -3.691 -15.396 1.00 87.81 206 MET A CA 1
ATOM 1626 C C . MET A 1 206 ? 10.776 -2.696 -15.484 1.00 87.81 206 MET A C 1
ATOM 1628 O O . MET A 1 206 ? 11.917 -3.097 -15.713 1.00 87.81 206 MET A O 1
ATOM 1632 N N . GLN A 1 207 ? 10.502 -1.406 -15.261 1.00 86.69 207 GLN A N 1
ATOM 1633 C CA . GLN A 1 207 ? 11.549 -0.382 -15.236 1.00 86.69 207 GLN A CA 1
ATOM 1634 C C . GLN A 1 207 ? 12.580 -0.631 -14.133 1.00 86.69 207 GLN A C 1
ATOM 1636 O O . GLN A 1 207 ? 13.769 -0.388 -14.342 1.00 86.69 207 GLN A O 1
ATOM 1641 N N . TYR A 1 208 ? 12.137 -1.114 -12.970 1.00 87.19 208 TYR A N 1
ATOM 1642 C CA . TYR A 1 208 ? 13.026 -1.422 -11.855 1.00 87.19 208 TYR A CA 1
ATOM 1643 C C . TYR A 1 208 ? 13.945 -2.608 -12.152 1.00 87.19 208 TYR A C 1
ATOM 1645 O O . TYR A 1 208 ? 15.154 -2.513 -11.938 1.00 87.19 208 TYR A O 1
ATOM 1653 N N . LEU A 1 209 ? 13.381 -3.711 -12.648 1.00 84.12 209 LEU A N 1
ATOM 1654 C CA . LEU A 1 209 ? 14.138 -4.934 -12.890 1.00 84.12 209 LEU A CA 1
ATOM 1655 C C . LEU A 1 209 ? 15.128 -4.784 -14.048 1.00 84.12 209 LEU A C 1
ATOM 1657 O O . LEU A 1 209 ? 16.078 -5.554 -14.103 1.00 84.12 209 LEU A O 1
ATOM 1661 N N . LYS A 1 210 ? 14.929 -3.808 -14.954 1.00 74.19 210 LYS A N 1
ATOM 1662 C CA . LYS A 1 210 ? 15.766 -3.538 -16.147 1.00 74.19 210 LYS A CA 1
ATOM 1663 C C . LYS A 1 210 ? 16.033 -4.762 -17.045 1.00 74.19 210 LYS A C 1
ATOM 1665 O O . LYS A 1 210 ? 16.793 -4.660 -18.002 1.00 74.19 210 LYS A O 1
ATOM 1670 N N . ASN A 1 211 ? 15.373 -5.882 -16.763 1.00 58.16 211 ASN A N 1
ATOM 1671 C CA . ASN A 1 211 ? 15.559 -7.185 -17.374 1.00 58.16 211 ASN A CA 1
ATOM 1672 C C . ASN A 1 211 ? 14.259 -7.548 -18.097 1.00 58.16 211 ASN A C 1
ATOM 1674 O O . ASN A 1 211 ? 13.301 -8.030 -17.483 1.00 58.16 211 ASN A O 1
ATOM 1678 N N . LEU A 1 212 ? 14.241 -7.241 -19.395 1.00 51.69 212 LEU A N 1
ATOM 1679 C CA . LEU A 1 212 ? 13.309 -7.787 -20.383 1.00 51.69 212 LEU A CA 1
ATOM 1680 C C . LEU A 1 212 ? 13.861 -9.126 -20.881 1.00 51.69 212 LEU A C 1
ATOM 1682 O O . LEU A 1 212 ? 15.014 -9.147 -21.369 1.00 51.69 212 LEU A O 1
#

Radius of gyration: 35.52 Å; chains: 1; bounding box: 48×54×111 Å

pLDDT: mean 75.47, std 18.31, range [32.16, 94.38]